Protein AF-A0A707Z8W6-F1 (afdb_monomer)

Structure (mmCIF, N/CA/C/O backbone):
data_AF-A0A707Z8W6-F1
#
_entry.id   AF-A0A707Z8W6-F1
#
loop_
_atom_site.group_PDB
_atom_site.id
_atom_site.type_symbol
_atom_site.label_atom_id
_atom_site.label_alt_id
_atom_site.label_comp_id
_atom_site.label_asym_id
_atom_site.label_entity_id
_atom_site.label_seq_id
_atom_site.pdbx_PDB_ins_code
_atom_site.Cartn_x
_atom_site.Cartn_y
_atom_site.Cartn_z
_atom_site.occupancy
_atom_site.B_iso_or_equiv
_atom_site.auth_seq_id
_atom_site.auth_comp_id
_atom_site.auth_asym_id
_atom_site.auth_atom_id
_atom_site.pdbx_PDB_model_num
ATOM 1 N N . MET A 1 1 ? -13.786 23.522 90.215 1.00 53.00 1 MET A N 1
ATOM 2 C CA . MET A 1 1 ? -14.668 23.424 89.024 1.00 53.00 1 MET A CA 1
ATOM 3 C C . MET A 1 1 ? -15.123 24.771 88.434 1.00 53.00 1 MET A C 1
ATOM 5 O O . MET A 1 1 ? -15.740 24.761 87.382 1.00 53.00 1 MET A O 1
ATOM 9 N N . ARG A 1 2 ? -14.813 25.939 89.032 1.00 53.19 2 ARG A N 1
ATOM 10 C CA . ARG A 1 2 ? -15.271 27.250 88.517 1.00 53.19 2 ARG A CA 1
ATOM 11 C C . ARG A 1 2 ? -14.335 27.898 87.479 1.00 53.19 2 ARG A C 1
ATOM 13 O O . ARG A 1 2 ? -14.838 28.560 86.585 1.00 53.19 2 ARG A O 1
ATOM 20 N N . SER A 1 3 ? -13.013 27.679 87.536 1.00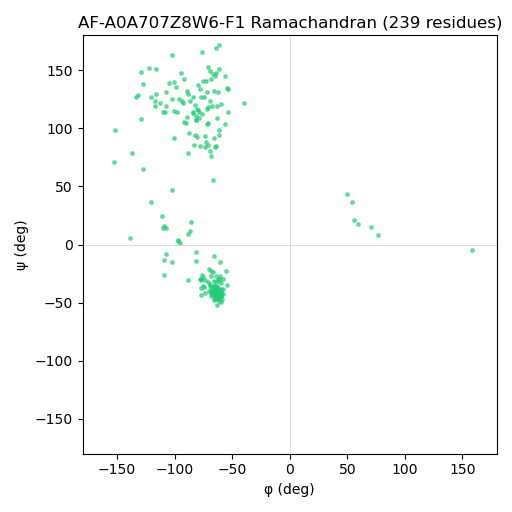 55.62 3 SER A N 1
ATOM 21 C CA . SER A 1 3 ? -12.059 28.312 86.596 1.00 55.62 3 SER A CA 1
ATOM 22 C C . SER A 1 3 ? -12.052 27.693 85.191 1.00 55.62 3 SER A C 1
ATOM 24 O O . SER A 1 3 ? -11.824 28.405 84.218 1.00 55.62 3 SER A O 1
ATOM 26 N N . HIS A 1 4 ? -12.384 26.403 85.061 1.00 56.88 4 HIS A N 1
ATOM 27 C CA . HIS A 1 4 ? -12.478 25.713 83.766 1.00 56.88 4 HIS A CA 1
ATOM 28 C C . HIS A 1 4 ? -13.580 26.294 82.863 1.00 56.88 4 HIS A C 1
ATOM 30 O O . HIS A 1 4 ? -13.378 26.441 81.662 1.00 56.88 4 HIS A O 1
ATOM 36 N N . ASN A 1 5 ? -14.705 26.721 83.447 1.00 60.44 5 ASN A N 1
ATOM 37 C CA . ASN A 1 5 ? -15.812 27.321 82.696 1.00 60.44 5 ASN A CA 1
ATOM 38 C C . ASN A 1 5 ? -15.482 28.723 82.161 1.00 60.44 5 ASN A C 1
ATOM 40 O O . ASN A 1 5 ? -15.955 29.094 81.090 1.00 60.44 5 ASN A O 1
ATOM 44 N N . TYR A 1 6 ? -14.660 29.501 82.873 1.00 65.94 6 TYR A N 1
ATOM 45 C CA . TYR A 1 6 ? -14.206 30.809 82.386 1.00 65.94 6 TYR A CA 1
ATOM 46 C C . TYR A 1 6 ? -13.154 30.669 81.285 1.00 65.94 6 TYR A C 1
ATOM 48 O O . TYR A 1 6 ? -13.200 31.414 80.310 1.00 65.94 6 TYR A O 1
ATOM 56 N N . PHE A 1 7 ? -12.268 29.675 81.395 1.00 72.44 7 PHE A N 1
ATOM 57 C CA . PHE A 1 7 ? -11.287 29.370 80.355 1.00 72.44 7 PHE A CA 1
ATOM 58 C C . PHE A 1 7 ? -11.960 28.885 79.062 1.00 7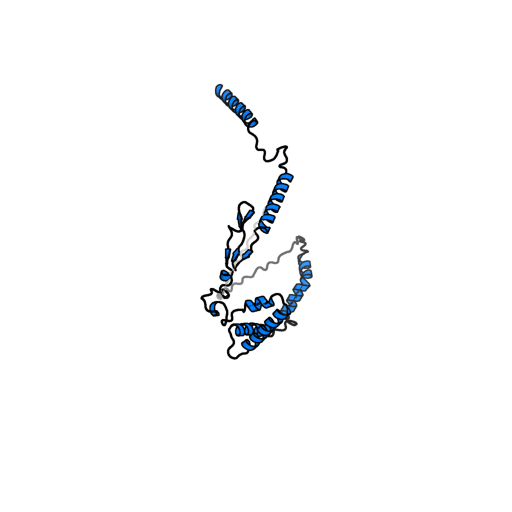2.44 7 PHE A C 1
ATOM 60 O O . PHE A 1 7 ? -11.690 29.427 77.996 1.00 72.44 7 PHE A O 1
ATOM 67 N N . MET A 1 8 ? -12.919 27.955 79.151 1.00 72.38 8 MET A N 1
ATOM 68 C CA . MET A 1 8 ? -13.685 27.502 77.982 1.00 72.38 8 MET A CA 1
ATOM 69 C C . MET A 1 8 ? -14.504 28.627 77.339 1.00 72.38 8 MET A C 1
ATOM 71 O O . MET A 1 8 ? -14.570 28.709 76.116 1.00 72.38 8 MET A O 1
ATOM 75 N N . ARG A 1 9 ? -15.082 29.534 78.140 1.00 71.50 9 ARG A N 1
ATOM 76 C CA . ARG A 1 9 ? -15.779 30.715 77.612 1.00 71.50 9 ARG A CA 1
ATOM 77 C C . ARG A 1 9 ? -14.834 31.680 76.903 1.00 71.50 9 ARG A C 1
ATOM 79 O O . ARG A 1 9 ? -15.185 32.164 75.838 1.00 71.50 9 ARG A O 1
ATOM 86 N N . ALA A 1 10 ? -13.644 31.932 77.445 1.00 77.81 10 ALA A N 1
ATOM 87 C CA . ALA A 1 10 ? -12.663 32.804 76.802 1.00 77.81 10 ALA A CA 1
ATOM 88 C C . ALA A 1 10 ? -12.157 32.222 75.472 1.00 77.81 10 ALA A C 1
ATOM 90 O O . ALA A 1 10 ? -12.063 32.947 74.485 1.00 77.81 10 ALA A O 1
ATOM 91 N N . VAL A 1 11 ? -11.902 30.910 75.425 1.00 77.12 11 VAL A N 1
ATOM 92 C CA . VAL A 1 11 ? -11.485 30.208 74.202 1.00 77.12 11 VAL A CA 1
ATOM 93 C C . VAL A 1 11 ? -12.598 30.218 73.152 1.00 77.12 11 VAL A C 1
ATOM 95 O O . VAL A 1 11 ? -12.321 30.511 71.994 1.00 77.12 11 VAL A O 1
ATOM 98 N N . ALA A 1 12 ? -13.853 29.978 73.544 1.00 75.19 12 ALA A N 1
ATOM 99 C CA . ALA A 1 12 ? -14.990 30.028 72.625 1.00 75.19 12 ALA A CA 1
ATOM 100 C C . ALA A 1 12 ? -15.198 31.433 72.035 1.00 75.19 12 ALA A C 1
ATOM 102 O O . ALA A 1 12 ? -15.361 31.562 70.825 1.00 75.19 12 ALA A O 1
ATOM 103 N N . SER A 1 13 ? -15.110 32.483 72.860 1.00 75.38 13 SER A N 1
ATOM 104 C CA . SER A 1 13 ? -15.215 33.873 72.399 1.00 75.38 13 SER A CA 1
ATOM 105 C C . SER A 1 13 ? -14.081 34.256 71.446 1.00 75.38 13 SER A C 1
ATOM 107 O O . SER A 1 13 ? -14.313 34.930 70.442 1.00 75.38 13 SER A O 1
ATOM 109 N N . LEU A 1 14 ? -12.854 33.807 71.734 1.00 76.12 14 LEU A N 1
ATOM 110 C CA . LEU A 1 14 ? -11.703 34.044 70.865 1.00 76.12 14 LEU A CA 1
ATOM 111 C C . LEU A 1 14 ? -11.880 33.324 69.520 1.00 76.12 14 LEU A C 1
ATOM 113 O O . LEU A 1 14 ? -11.629 33.929 68.486 1.00 76.12 14 LEU A O 1
ATOM 117 N N . LEU A 1 15 ? -12.380 32.083 69.528 1.00 70.62 15 LEU A N 1
ATOM 118 C CA . LEU A 1 15 ? -12.630 31.289 68.322 1.00 70.62 15 LEU A CA 1
ATOM 119 C C . LEU A 1 15 ? -13.725 31.900 67.432 1.00 70.62 15 LEU A C 1
ATOM 121 O O . LEU A 1 15 ? -13.605 31.895 66.211 1.00 70.62 15 LEU A O 1
ATOM 125 N N . THR A 1 16 ? -14.780 32.466 68.029 1.00 70.69 16 THR A N 1
ATOM 126 C CA . THR A 1 16 ? -15.844 33.144 67.270 1.00 70.69 16 THR A CA 1
ATOM 127 C C . THR A 1 16 ? -15.366 34.446 66.636 1.00 70.69 16 THR A C 1
ATOM 129 O O . THR A 1 16 ? -15.751 34.759 65.512 1.00 70.69 16 THR A O 1
ATOM 132 N N . VAL A 1 17 ? -14.486 35.185 67.319 1.00 72.06 17 VAL A N 1
ATOM 133 C CA . VAL A 1 17 ? -13.904 36.417 66.772 1.00 72.06 17 VAL A CA 1
ATOM 134 C C . VAL A 1 17 ? -12.874 36.086 65.691 1.00 72.06 17 VAL A C 1
ATOM 136 O O . VAL A 1 17 ? -12.897 36.703 64.630 1.00 72.06 17 VAL A O 1
ATOM 139 N N . THR A 1 18 ? -12.026 35.072 65.875 1.00 65.75 18 THR A N 1
ATOM 140 C CA . THR A 1 18 ? -11.050 34.680 64.845 1.00 65.75 18 THR A CA 1
ATOM 141 C C . THR A 1 18 ? -11.710 34.045 63.620 1.00 65.75 18 THR A C 1
ATOM 143 O O . THR A 1 18 ? -11.274 34.333 62.509 1.00 65.75 18 THR A O 1
ATOM 146 N N . MET A 1 19 ? -12.811 33.293 63.766 1.00 62.06 19 MET A N 1
ATOM 147 C CA . MET A 1 19 ? -13.607 32.833 62.614 1.00 62.06 19 MET A CA 1
ATOM 148 C C . MET A 1 19 ? -14.248 33.980 61.824 1.00 62.06 19 MET A C 1
ATOM 150 O O . MET A 1 19 ? -14.471 33.821 60.630 1.00 62.06 19 MET A O 1
ATOM 154 N N . SER A 1 20 ? -14.522 35.130 62.451 1.00 62.81 20 SER A N 1
ATOM 155 C CA . SER A 1 20 ? -15.053 36.310 61.749 1.00 62.81 20 SER A CA 1
ATOM 156 C C . SER A 1 20 ? -13.986 37.144 61.025 1.00 62.81 20 SER A C 1
ATOM 158 O O . SER A 1 20 ? -14.328 37.982 60.197 1.00 62.81 20 SER A O 1
ATOM 160 N N . VAL A 1 21 ? -12.700 36.915 61.326 1.00 58.72 21 VAL A N 1
ATOM 161 C CA . VAL A 1 21 ? -11.557 37.669 60.770 1.00 58.72 21 VAL A CA 1
ATOM 162 C C . VAL A 1 21 ? -10.734 36.832 59.778 1.00 58.72 21 VAL A C 1
ATOM 164 O O . VAL A 1 21 ? -9.941 37.379 59.015 1.00 58.72 21 VAL A O 1
ATOM 167 N N . LEU A 1 22 ? -10.938 35.512 59.722 1.00 55.91 22 LEU A N 1
ATOM 168 C CA . LEU A 1 22 ? -10.405 34.689 58.639 1.00 55.91 22 LEU A CA 1
ATOM 169 C C . LEU A 1 22 ? -11.231 34.937 57.367 1.00 55.91 22 LEU A C 1
ATOM 171 O O . LEU A 1 22 ? -12.455 34.793 57.412 1.00 55.91 22 LEU A O 1
ATOM 175 N N . PRO A 1 23 ? -10.608 35.280 56.225 1.00 53.81 23 PRO A N 1
ATOM 176 C CA . PRO A 1 23 ? -11.327 35.334 54.967 1.00 53.81 23 PRO A CA 1
ATOM 177 C C . PRO A 1 23 ? -11.815 33.918 54.669 1.00 53.81 23 PRO A C 1
ATOM 179 O O . PRO A 1 23 ? -11.032 33.016 54.372 1.00 53.81 23 PRO A O 1
ATOM 182 N N . ILE A 1 24 ? -13.124 33.711 54.779 1.00 53.97 24 ILE A N 1
ATOM 183 C CA . ILE A 1 24 ? -13.785 32.549 54.207 1.00 53.97 24 ILE A CA 1
ATOM 184 C C . ILE A 1 24 ? -13.527 32.682 52.707 1.00 53.97 24 ILE A C 1
ATOM 186 O O . ILE A 1 24 ? -14.184 33.478 52.032 1.00 53.97 24 ILE A O 1
ATOM 190 N N . HIS A 1 25 ? -12.520 31.972 52.190 1.00 50.09 25 HIS A N 1
ATOM 191 C CA . HIS A 1 25 ? -12.354 31.766 50.758 1.00 50.09 25 HIS A CA 1
ATOM 192 C C . HIS A 1 25 ? -13.566 30.969 50.296 1.00 50.09 25 HIS A C 1
ATOM 194 O O . HIS A 1 25 ? -13.607 29.741 50.286 1.00 50.09 25 HIS A O 1
ATOM 200 N N . SER A 1 26 ? -14.605 31.740 50.024 1.00 43.19 26 SER A N 1
ATOM 201 C CA . SER A 1 26 ? -15.897 31.325 49.548 1.00 43.19 26 SER A CA 1
ATOM 202 C C . SER A 1 26 ? -15.692 30.949 48.094 1.00 43.19 26 SER A C 1
ATOM 204 O O . SER A 1 26 ? -15.923 31.755 47.199 1.00 43.19 26 SER A O 1
ATOM 206 N N . TYR A 1 27 ? -15.253 29.722 47.839 1.00 49.31 27 TYR A N 1
ATOM 207 C CA . TYR A 1 27 ? -15.547 29.084 46.564 1.00 49.31 27 TYR A CA 1
ATOM 208 C C . TYR A 1 27 ? -17.057 28.816 46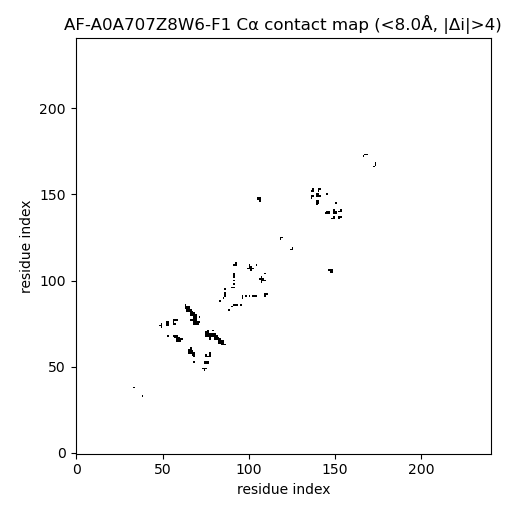.551 1.00 49.31 27 TYR A C 1
ATOM 210 O O . TYR A 1 27 ? -17.454 27.710 46.887 1.00 49.31 27 TYR A O 1
ATOM 218 N N . ALA A 1 28 ? -17.881 29.852 46.330 1.00 46.09 28 ALA A N 1
ATOM 219 C CA . ALA A 1 28 ? -19.261 29.773 45.809 1.00 46.09 28 ALA A CA 1
ATOM 220 C C . ALA A 1 28 ? -20.158 30.989 46.125 1.00 46.09 28 ALA A C 1
ATOM 222 O O . ALA A 1 28 ? -21.284 31.004 45.649 1.00 46.09 28 ALA A O 1
ATOM 223 N N . ASN A 1 29 ? -19.744 32.001 46.897 1.00 45.47 29 ASN A N 1
ATOM 224 C CA . ASN A 1 29 ? -20.619 33.162 47.147 1.00 45.47 29 ASN A CA 1
ATOM 225 C C . ASN A 1 29 ? -19.812 34.435 47.434 1.00 45.47 29 ASN A C 1
ATOM 227 O O . ASN A 1 29 ? -19.737 34.921 48.560 1.00 45.47 29 ASN A O 1
ATOM 231 N N . GLY A 1 30 ? -19.168 34.956 46.394 1.00 36.69 30 GLY A N 1
ATOM 232 C CA . GLY A 1 30 ? -18.692 36.331 46.354 1.00 36.69 30 GLY A CA 1
ATOM 233 C C . GLY A 1 30 ? -19.581 37.117 45.403 1.00 36.69 30 GLY A C 1
ATOM 234 O O . GLY A 1 30 ? -19.810 36.694 44.276 1.00 36.69 30 GLY A O 1
ATOM 235 N N . SER A 1 31 ? -20.059 38.273 45.841 1.00 43.75 31 SER A N 1
ATOM 236 C CA . SER A 1 31 ? -20.602 39.352 45.012 1.00 43.75 31 SER A CA 1
ATOM 237 C C . SER A 1 31 ? -19.510 39.987 44.132 1.00 43.75 31 SER A C 1
ATOM 239 O O . SER A 1 31 ? -19.241 41.183 44.197 1.00 43.75 31 SER A O 1
ATOM 241 N N . GLN A 1 32 ? -18.852 39.141 43.355 1.00 47.75 32 GLN A N 1
ATOM 242 C CA . GLN A 1 32 ? -17.967 39.393 42.235 1.00 47.75 32 GLN A CA 1
ATOM 243 C C . GLN A 1 32 ? -18.163 38.132 41.408 1.00 47.75 32 GLN A C 1
ATOM 245 O O . GLN A 1 32 ? -17.611 37.089 41.763 1.00 47.75 32 GLN A O 1
ATOM 250 N N . ASP A 1 33 ? -19.016 38.205 40.380 1.00 48.84 33 ASP A N 1
ATOM 251 C CA . ASP A 1 33 ? -19.005 37.207 39.313 1.00 48.84 33 ASP A CA 1
ATOM 252 C C . ASP A 1 33 ? -17.528 36.899 39.036 1.00 48.84 33 ASP A C 1
ATOM 254 O O . ASP A 1 33 ? -16.779 37.849 38.766 1.00 48.84 33 ASP A O 1
ATOM 258 N N . PRO A 1 34 ? -17.042 35.646 39.157 1.00 53.59 34 PRO A N 1
ATOM 259 C CA . PRO A 1 34 ? -15.817 35.306 38.459 1.00 53.59 34 PRO A CA 1
ATOM 260 C C . PRO A 1 34 ? -16.161 35.643 37.021 1.00 53.59 34 PRO A C 1
ATOM 262 O O . PRO A 1 34 ? -17.024 34.977 36.469 1.00 53.59 34 PRO A O 1
ATOM 265 N N . ASP A 1 35 ? -15.665 36.769 36.508 1.00 63.16 35 ASP A N 1
ATOM 266 C CA . ASP A 1 35 ? -16.183 37.362 35.284 1.00 63.16 35 ASP A CA 1
ATOM 267 C C . ASP A 1 35 ? -15.970 36.329 34.175 1.00 63.16 35 ASP A C 1
ATOM 269 O O . ASP A 1 35 ? -14.883 36.199 33.617 1.00 63.16 35 ASP A O 1
ATOM 273 N N . ILE A 1 36 ? -16.994 35.510 33.918 1.00 67.62 36 ILE A N 1
ATOM 274 C CA . ILE A 1 36 ? -16.953 34.415 32.949 1.00 67.62 36 ILE A CA 1
ATOM 275 C C . ILE A 1 36 ? -16.660 35.028 31.579 1.00 67.62 36 ILE A C 1
ATOM 277 O O . ILE A 1 36 ? -16.019 34.406 30.735 1.00 67.62 36 ILE A O 1
ATOM 281 N N . THR A 1 37 ? -17.049 36.291 31.388 1.00 73.81 37 THR A N 1
ATOM 282 C CA . THR A 1 37 ? -16.677 37.115 30.245 1.00 73.81 37 THR A CA 1
ATOM 283 C C . THR A 1 37 ? -15.179 37.420 30.214 1.00 73.81 37 THR A C 1
ATOM 285 O O . THR A 1 37 ? -14.593 37.358 29.137 1.00 73.81 37 THR A O 1
ATOM 288 N N . ALA A 1 38 ? -14.537 37.734 31.344 1.00 78.94 38 ALA A N 1
ATOM 289 C CA . ALA A 1 38 ? -13.084 37.914 31.426 1.00 78.94 38 ALA A CA 1
ATOM 290 C C . ALA A 1 38 ? -12.342 36.603 31.147 1.00 78.94 38 ALA A C 1
ATOM 292 O O . ALA A 1 38 ? -11.476 36.580 30.277 1.00 78.94 38 ALA A O 1
ATOM 293 N N . VAL A 1 39 ? -12.751 35.497 31.775 1.00 81.00 39 VAL A N 1
ATOM 294 C CA . VAL A 1 39 ? -12.178 34.164 31.516 1.00 81.00 39 VAL A CA 1
ATOM 295 C C . VAL A 1 39 ? -12.370 33.761 30.047 1.00 81.00 39 VAL A C 1
ATOM 297 O O . VAL A 1 39 ? -11.455 33.241 29.412 1.00 81.00 39 VAL A O 1
ATOM 300 N N . GLY A 1 40 ? -13.534 34.056 29.460 1.00 82.06 40 GLY A N 1
ATOM 301 C CA . GLY A 1 40 ? -13.817 33.813 28.045 1.00 82.06 40 GLY A CA 1
ATOM 302 C C . GLY A 1 40 ? -12.962 34.663 27.101 1.00 82.06 40 GLY A C 1
ATOM 303 O O . GLY A 1 40 ? -12.449 34.151 26.105 1.00 82.06 40 GLY A O 1
ATOM 304 N N . LYS A 1 41 ? -12.750 35.946 27.420 1.00 88.62 41 LYS A N 1
ATOM 305 C CA . LYS A 1 41 ? -11.855 36.839 26.663 1.00 88.62 41 LYS A CA 1
ATOM 306 C C . LYS A 1 41 ? -10.399 36.391 26.757 1.00 88.62 41 LYS A C 1
ATOM 308 O O . LYS A 1 41 ? -9.700 36.408 25.747 1.00 88.62 41 LYS A O 1
ATOM 313 N N . GLU A 1 42 ? -9.954 35.954 27.930 1.00 87.12 42 GLU A N 1
ATOM 314 C CA . GLU A 1 42 ? -8.615 35.398 28.134 1.00 87.12 42 GLU A CA 1
ATOM 315 C C . GLU A 1 42 ? -8.423 34.094 27.354 1.00 87.12 42 GLU A C 1
ATOM 317 O O . GLU A 1 42 ? -7.420 33.941 26.659 1.00 87.12 42 GLU A O 1
ATOM 322 N N . ALA A 1 43 ? -9.408 33.193 27.369 1.00 86.38 43 ALA A N 1
ATOM 323 C CA . ALA A 1 43 ? -9.377 31.964 26.578 1.00 86.38 43 ALA A CA 1
ATOM 324 C C . ALA A 1 43 ? -9.355 32.246 25.065 1.00 86.38 43 ALA A C 1
ATOM 326 O O . ALA A 1 43 ? -8.600 31.613 24.323 1.00 86.38 43 ALA A O 1
ATOM 327 N N . GLN A 1 44 ? -10.133 33.228 24.596 1.00 91.31 44 GLN A N 1
ATOM 328 C CA . GLN A 1 44 ? -10.113 33.662 23.199 1.00 91.31 44 GLN A CA 1
ATOM 329 C C . GLN A 1 44 ? -8.752 34.259 22.817 1.00 91.31 44 GLN A C 1
ATOM 331 O O . GLN A 1 44 ? -8.211 33.925 21.762 1.00 91.31 44 GLN A O 1
ATOM 336 N N . ALA A 1 45 ? -8.177 35.111 23.670 1.00 90.31 45 ALA A N 1
ATOM 337 C CA . ALA A 1 45 ? -6.857 35.695 23.455 1.00 90.31 45 ALA A CA 1
ATOM 338 C C . ALA A 1 45 ? -5.757 34.623 23.452 1.00 90.31 45 ALA A C 1
ATOM 340 O O . ALA A 1 45 ? -4.873 34.653 22.596 1.00 90.31 45 ALA A O 1
ATOM 341 N N . PHE A 1 46 ? -5.830 33.642 24.353 1.00 90.38 46 PHE A N 1
ATOM 342 C CA . PHE A 1 46 ? -4.939 32.485 24.354 1.00 90.38 46 PHE A CA 1
ATOM 343 C C . PHE A 1 46 ? -5.059 31.689 23.049 1.00 90.38 46 PHE A C 1
ATOM 345 O O . PHE A 1 46 ? -4.050 31.445 22.392 1.00 90.38 46 PHE A O 1
ATOM 352 N N . GLY A 1 47 ? -6.279 31.357 22.614 1.00 89.25 47 GLY A N 1
ATOM 353 C CA . GLY A 1 47 ? -6.514 30.625 21.367 1.00 89.25 47 GLY A CA 1
ATOM 354 C C . GLY A 1 47 ? -6.013 31.367 20.124 1.00 89.25 47 GLY A C 1
ATOM 355 O O . GLY A 1 47 ? -5.408 30.758 19.239 1.00 89.25 47 GLY A O 1
ATOM 356 N N . GLN A 1 48 ? -6.195 32.691 20.067 1.00 91.31 48 GLN A N 1
ATOM 357 C CA . GLN A 1 48 ? -5.651 33.519 18.987 1.00 91.31 48 GLN A CA 1
ATOM 358 C C . GLN A 1 48 ? -4.120 33.544 19.001 1.00 91.31 48 GLN A C 1
ATOM 360 O O . GLN A 1 48 ? -3.505 33.362 17.952 1.00 91.31 48 GLN A O 1
ATOM 365 N N . ASN A 1 49 ? -3.496 33.714 20.170 1.00 90.25 49 ASN A N 1
ATOM 366 C CA . ASN A 1 49 ? -2.038 33.681 20.300 1.00 90.25 49 ASN A CA 1
ATOM 367 C C . ASN A 1 49 ? -1.461 32.313 19.923 1.00 90.25 49 ASN A C 1
ATOM 369 O O . ASN A 1 49 ? -0.480 32.246 19.184 1.00 90.25 49 ASN A O 1
ATOM 373 N N . LEU A 1 50 ? -2.102 31.226 20.354 1.00 90.50 50 LEU A N 1
ATOM 374 C CA . LEU A 1 50 ? -1.703 29.868 20.007 1.00 90.50 50 LEU A CA 1
ATOM 375 C C . LEU A 1 50 ? -1.792 29.640 18.491 1.00 90.50 50 LEU A C 1
ATOM 377 O O . LEU A 1 50 ? -0.819 29.198 17.882 1.00 90.50 50 LEU A O 1
ATOM 381 N N . SER A 1 51 ? -2.913 30.019 17.868 1.00 88.69 51 SER A N 1
ATOM 382 C CA . SER A 1 51 ? -3.121 29.918 16.415 1.00 88.69 51 SER A CA 1
ATOM 383 C C . SER A 1 51 ? -2.105 30.742 15.620 1.00 88.69 51 SER A C 1
ATOM 385 O O . SER A 1 51 ? -1.503 30.241 14.670 1.00 88.69 51 SER A O 1
ATOM 387 N N . ASN A 1 52 ? -1.855 31.986 16.033 1.00 90.19 52 ASN A N 1
ATOM 388 C CA . ASN A 1 52 ? -0.870 32.850 15.388 1.00 90.19 52 ASN A CA 1
ATOM 389 C C . ASN A 1 52 ? 0.550 32.294 15.542 1.00 90.19 52 ASN A C 1
ATOM 391 O O . ASN A 1 52 ? 1.288 32.268 14.559 1.00 90.19 52 ASN A O 1
ATOM 395 N N . SER A 1 53 ? 0.900 31.774 16.725 1.00 90.06 53 SER A N 1
ATOM 396 C CA . SER A 1 53 ? 2.200 31.136 16.959 1.00 90.06 53 SER A CA 1
ATOM 397 C C . SER A 1 53 ? 2.387 29.869 16.118 1.00 90.06 53 SER A C 1
ATOM 399 O O . SER A 1 53 ? 3.475 29.630 15.605 1.00 90.06 53 SER A O 1
ATOM 401 N N . PHE A 1 54 ? 1.326 29.082 15.901 1.00 87.69 54 PHE A N 1
ATOM 402 C CA . PHE A 1 54 ? 1.385 27.916 15.019 1.00 87.69 54 PHE A CA 1
ATOM 403 C C . PHE A 1 54 ? 1.580 28.321 13.559 1.00 87.69 54 PHE A C 1
ATOM 405 O O . PHE A 1 54 ? 2.389 27.720 12.867 1.00 87.69 54 PHE A O 1
ATOM 412 N N . LYS A 1 55 ? 0.874 29.353 13.081 1.00 86.56 55 LYS A N 1
ATOM 413 C CA . LYS A 1 55 ? 1.037 29.853 11.706 1.00 86.56 55 LYS A CA 1
ATOM 414 C C . LYS A 1 55 ? 2.436 30.412 11.453 1.00 86.56 55 LYS A C 1
ATOM 416 O O . LYS A 1 55 ? 2.965 30.222 10.366 1.00 86.56 55 LYS A O 1
ATOM 421 N N . SER A 1 56 ? 3.030 31.098 12.433 1.00 84.88 56 SER A N 1
ATOM 422 C CA . SER A 1 56 ? 4.392 31.637 12.312 1.00 84.88 56 SER A CA 1
ATOM 423 C C . SER A 1 56 ? 5.478 30.571 12.450 1.00 84.88 56 SER A C 1
ATOM 425 O O . SER A 1 56 ? 6.572 30.743 11.921 1.00 84.88 56 SER A O 1
ATOM 427 N N . SER A 1 57 ? 5.180 29.488 13.165 1.00 84.62 57 SER A N 1
ATOM 428 C CA . SER A 1 57 ? 6.105 28.398 13.475 1.00 84.62 57 SER A CA 1
ATOM 429 C C . SER A 1 57 ? 5.579 27.067 12.935 1.00 84.62 57 SER A C 1
ATOM 431 O O . SER A 1 57 ? 5.698 26.046 13.600 1.00 84.62 57 SER A O 1
ATOM 433 N N . SER A 1 58 ? 4.927 27.055 11.771 1.00 80.81 58 SER A N 1
ATOM 434 C CA . SER A 1 58 ? 4.367 25.819 11.218 1.00 80.81 58 SER A CA 1
ATOM 435 C C . SER A 1 58 ? 5.490 24.888 10.779 1.00 80.81 58 SER A C 1
ATOM 437 O O . SER A 1 58 ? 6.542 25.361 10.350 1.00 80.81 58 SER A O 1
ATOM 439 N N . GLY A 1 59 ? 5.262 23.573 10.842 1.00 82.31 59 GLY A N 1
ATOM 440 C CA . GLY A 1 59 ? 6.262 22.601 10.408 1.00 82.31 59 GLY A CA 1
ATOM 441 C C . GLY A 1 59 ? 6.725 22.868 8.976 1.00 82.31 59 GLY A C 1
ATOM 442 O O . GLY A 1 59 ? 5.911 23.146 8.095 1.00 82.31 59 GLY A O 1
ATOM 443 N N . THR A 1 60 ? 8.034 22.813 8.754 1.00 83.62 60 THR A N 1
ATOM 444 C CA . THR A 1 60 ? 8.646 23.085 7.452 1.00 83.62 60 THR A CA 1
ATOM 445 C C . THR A 1 60 ? 9.464 21.892 6.993 1.00 83.62 60 THR A C 1
ATOM 447 O O . THR A 1 60 ? 9.987 21.119 7.799 1.00 83.62 60 THR A O 1
ATOM 450 N N . VAL A 1 61 ? 9.584 21.749 5.675 1.00 83.94 61 VAL A N 1
ATOM 451 C CA . VAL A 1 61 ? 10.538 20.829 5.059 1.00 83.94 61 VAL A CA 1
ATOM 452 C C . VAL A 1 61 ? 11.635 21.675 4.437 1.00 83.94 61 VAL A C 1
ATOM 454 O O . VAL A 1 61 ? 11.380 22.436 3.506 1.00 83.94 61 VAL A O 1
ATOM 457 N N . GLN A 1 62 ? 12.853 21.566 4.960 1.00 81.25 62 GLN A N 1
ATOM 458 C CA . GLN A 1 62 ? 14.004 22.293 4.436 1.00 81.25 62 GLN A CA 1
ATOM 459 C C . GLN A 1 62 ? 15.187 21.344 4.293 1.00 81.25 62 GLN A C 1
ATOM 461 O O . GLN A 1 62 ? 15.545 20.641 5.234 1.00 81.25 62 GLN A O 1
ATOM 466 N N . ASN A 1 63 ? 15.771 21.304 3.093 1.00 76.94 63 ASN A N 1
ATOM 467 C CA . ASN A 1 63 ? 16.914 20.450 2.760 1.00 76.94 63 ASN A CA 1
ATOM 468 C C . ASN A 1 63 ? 16.723 18.973 3.176 1.00 76.94 63 ASN A C 1
ATOM 470 O O . ASN A 1 63 ? 17.603 18.364 3.781 1.00 76.94 63 ASN A O 1
ATOM 474 N N . GLY A 1 64 ? 15.528 18.421 2.931 1.00 78.56 64 GLY A N 1
ATOM 475 C CA . GLY A 1 64 ? 15.201 17.039 3.292 1.00 78.56 64 GLY A CA 1
ATOM 476 C C . GLY A 1 64 ? 15.057 16.784 4.795 1.00 78.56 64 GLY A C 1
ATOM 477 O O . GLY A 1 64 ? 15.056 15.632 5.205 1.00 78.56 64 GLY A O 1
ATOM 478 N N . THR A 1 65 ? 14.931 17.817 5.631 1.00 86.38 65 THR A N 1
ATOM 479 C CA . THR A 1 65 ? 14.611 17.672 7.058 1.00 86.38 65 THR A CA 1
ATOM 480 C C . THR A 1 65 ? 13.233 18.251 7.335 1.00 86.38 65 THR A C 1
ATOM 482 O O . THR A 1 65 ? 12.977 19.429 7.079 1.00 86.38 65 THR A O 1
ATOM 485 N N . ILE A 1 66 ? 12.345 17.415 7.863 1.00 88.06 66 ILE A N 1
ATOM 486 C CA . ILE A 1 66 ? 11.033 17.806 8.363 1.00 88.06 66 ILE A CA 1
ATOM 487 C C . ILE A 1 66 ? 11.233 18.297 9.793 1.00 88.06 66 ILE A C 1
ATOM 489 O O . ILE A 1 66 ? 11.598 17.525 10.680 1.00 88.06 66 ILE A O 1
ATOM 493 N N . SER A 1 67 ? 11.013 19.587 10.013 1.00 88.44 67 SER A N 1
ATOM 494 C CA . SER A 1 67 ? 11.046 20.183 11.345 1.00 88.44 67 SER A CA 1
ATOM 495 C C . SER A 1 67 ? 9.619 20.398 11.821 1.00 88.44 67 SER A C 1
ATOM 497 O O . SER A 1 67 ? 8.826 21.037 11.131 1.00 88.44 67 SER A O 1
ATOM 499 N N . MET A 1 68 ? 9.290 19.865 12.994 1.00 87.00 68 MET A N 1
ATOM 500 C CA . MET A 1 68 ? 7.989 20.061 13.627 1.00 87.00 68 MET A CA 1
ATOM 501 C C . MET A 1 68 ? 8.122 21.041 14.792 1.00 87.00 68 MET A C 1
ATOM 503 O O . MET A 1 68 ? 9.090 20.948 15.548 1.00 87.00 68 MET A O 1
ATOM 507 N N . PRO A 1 69 ? 7.171 21.966 14.976 1.00 87.38 69 PRO A N 1
ATOM 508 C CA . PRO A 1 69 ? 7.181 22.835 16.138 1.00 87.38 69 PRO A CA 1
ATOM 509 C C . PRO A 1 69 ? 6.824 22.068 17.406 1.00 87.38 69 PRO A C 1
ATOM 511 O O . PRO A 1 69 ? 6.047 21.112 17.379 1.00 87.38 69 PRO A O 1
ATOM 514 N N . THR A 1 70 ? 7.317 22.548 18.542 1.00 87.88 70 THR A N 1
ATOM 515 C CA . THR A 1 70 ? 6.840 22.124 19.860 1.00 87.88 70 THR A CA 1
ATOM 516 C C . THR A 1 70 ? 6.202 23.271 20.607 1.00 87.88 70 THR A C 1
ATOM 518 O O . THR A 1 70 ? 6.525 24.442 20.401 1.00 87.88 70 THR A O 1
ATOM 521 N N . LEU A 1 71 ? 5.257 22.921 21.476 1.00 86.94 71 LEU A N 1
ATOM 522 C CA . LEU A 1 71 ? 4.640 23.874 22.377 1.00 86.94 71 LEU A CA 1
ATOM 523 C C . LEU A 1 71 ? 5.580 24.107 23.560 1.00 86.94 71 LEU A C 1
ATOM 525 O O . LEU A 1 71 ? 5.835 23.194 24.345 1.00 86.94 71 LEU A O 1
ATOM 529 N N . LYS A 1 72 ? 6.077 25.334 23.691 1.00 83.25 72 LYS A N 1
ATOM 530 C CA . LYS A 1 72 ? 6.891 25.771 24.822 1.00 83.25 72 LYS A CA 1
ATOM 531 C C . LYS A 1 72 ? 6.342 27.098 25.329 1.00 83.25 72 LYS A C 1
ATOM 533 O O . LYS A 1 72 ? 6.101 28.007 24.542 1.00 83.25 72 LYS A O 1
ATOM 538 N N . ASP A 1 73 ? 6.088 27.175 26.632 1.00 83.69 73 ASP A N 1
ATOM 539 C CA . ASP A 1 73 ? 5.542 28.372 27.288 1.00 83.69 73 ASP A CA 1
ATOM 540 C C . ASP A 1 73 ? 4.230 28.881 26.642 1.00 83.69 73 ASP A C 1
ATOM 542 O O . ASP A 1 73 ? 3.988 30.079 26.525 1.00 83.69 73 ASP A O 1
ATOM 546 N N . GLY A 1 74 ? 3.374 27.955 26.184 1.00 82.06 74 GLY A N 1
ATOM 547 C CA . GLY A 1 74 ? 2.077 28.274 25.568 1.00 82.06 74 GLY A CA 1
ATOM 548 C C . GLY A 1 74 ? 2.142 28.782 24.121 1.00 82.06 74 GLY A C 1
ATOM 549 O O . GLY A 1 74 ? 1.112 29.179 23.582 1.00 82.06 74 GLY A O 1
ATOM 550 N N . GLN A 1 75 ? 3.315 28.748 23.477 1.00 84.44 75 GLN A N 1
ATOM 551 C CA . GLN A 1 75 ? 3.512 29.143 22.078 1.00 84.44 75 GLN A CA 1
ATOM 552 C C . GLN A 1 75 ? 4.254 28.062 21.283 1.00 84.44 75 GLN A C 1
ATOM 554 O O . GLN A 1 75 ? 5.090 27.335 21.822 1.00 84.44 75 GLN A O 1
ATOM 559 N N . PHE A 1 76 ? 3.963 27.949 19.987 1.00 87.56 76 PHE A N 1
ATOM 560 C CA . PHE A 1 76 ? 4.695 27.041 19.104 1.00 87.56 76 PHE A CA 1
ATOM 561 C C . PHE A 1 76 ? 6.057 27.624 18.714 1.00 87.56 76 PHE A C 1
ATOM 563 O O . PHE A 1 76 ? 6.149 28.738 18.192 1.00 87.56 76 PHE A O 1
ATOM 570 N N . GLN A 1 77 ? 7.120 26.851 18.936 1.00 85.00 77 GLN A N 1
ATOM 571 C CA . GLN A 1 77 ? 8.499 27.208 18.609 1.00 85.00 77 GLN A CA 1
ATOM 572 C C . GLN A 1 77 ? 9.152 26.108 17.762 1.00 85.00 77 GLN A C 1
ATOM 574 O O . GLN A 1 77 ? 9.000 24.922 18.046 1.00 85.00 77 GLN A O 1
ATOM 579 N N . MET A 1 78 ? 9.920 26.497 16.739 1.00 78.81 78 MET A N 1
ATOM 580 C CA . MET A 1 78 ? 10.598 25.551 15.835 1.00 78.81 78 MET A CA 1
ATOM 581 C C . MET A 1 78 ? 11.856 24.909 16.441 1.00 78.81 78 MET A C 1
ATOM 583 O O . MET A 1 78 ? 12.179 23.769 16.131 1.00 78.81 78 MET A O 1
ATOM 587 N N . ASN A 1 79 ? 12.558 25.610 17.336 1.00 70.12 79 ASN A N 1
ATOM 588 C CA . ASN A 1 79 ? 13.885 25.210 17.836 1.00 70.12 79 ASN A CA 1
ATOM 589 C C . ASN A 1 79 ? 13.856 24.234 19.028 1.00 70.12 79 ASN A C 1
ATOM 591 O O . ASN A 1 79 ? 14.830 24.135 19.771 1.00 70.12 79 ASN A O 1
ATOM 595 N N . GLY A 1 80 ? 12.740 23.541 19.250 1.00 64.69 80 GLY A N 1
ATOM 596 C CA . GLY A 1 80 ? 12.590 22.599 20.362 1.00 64.69 80 GLY A CA 1
ATOM 597 C C . GLY A 1 80 ? 11.873 21.306 19.997 1.00 64.69 80 GLY A C 1
ATOM 598 O O . GLY A 1 80 ? 11.534 20.546 20.902 1.00 64.69 80 GLY A O 1
ATOM 599 N N . GLY A 1 81 ? 11.562 21.089 18.717 1.00 70.56 81 GLY A N 1
ATOM 600 C CA . GLY A 1 81 ? 10.845 19.908 18.257 1.00 70.56 81 GLY A CA 1
ATOM 601 C C . GLY A 1 81 ? 11.727 18.858 17.619 1.00 70.56 81 GLY A C 1
ATOM 602 O O . GLY A 1 81 ? 12.875 19.110 17.255 1.00 70.56 81 GLY A O 1
ATOM 603 N N . SER A 1 82 ? 11.180 17.650 17.513 1.00 79.56 82 SER A N 1
ATOM 604 C CA . SER A 1 82 ? 11.838 16.556 16.814 1.00 79.56 82 SER A CA 1
ATOM 605 C C . SER A 1 82 ? 12.017 16.923 15.344 1.00 79.56 82 SER A C 1
ATOM 607 O O . SER A 1 82 ? 11.081 17.368 14.675 1.00 79.56 82 SER A O 1
ATOM 609 N N . GLN A 1 83 ? 13.232 16.720 14.850 1.00 86.31 83 GLN A N 1
ATOM 610 C CA . GLN A 1 83 ? 13.551 16.799 13.434 1.00 86.31 83 GLN A CA 1
ATOM 611 C C . GLN A 1 83 ? 13.587 15.384 12.871 1.00 86.31 83 GLN A C 1
ATOM 613 O O . GLN A 1 83 ? 14.148 14.483 13.493 1.00 86.31 83 GLN A O 1
ATOM 618 N N . ILE A 1 84 ? 12.979 15.192 11.705 1.00 87.62 84 ILE A N 1
ATOM 619 C CA . ILE A 1 84 ? 12.995 13.921 10.985 1.00 87.62 84 ILE A CA 1
ATOM 620 C C . ILE A 1 84 ? 13.697 14.153 9.654 1.00 87.62 84 ILE A C 1
ATOM 622 O O . ILE A 1 84 ? 13.274 15.007 8.874 1.00 87.62 84 ILE A O 1
ATOM 626 N N . ASN A 1 85 ? 14.756 13.398 9.371 1.00 86.75 85 ASN A N 1
ATOM 627 C CA . ASN A 1 85 ? 15.358 13.416 8.047 1.00 86.75 85 ASN A CA 1
ATOM 628 C C . ASN A 1 85 ? 14.506 12.569 7.089 1.00 86.75 85 ASN A C 1
ATOM 630 O O . ASN A 1 85 ? 14.123 11.445 7.404 1.00 86.75 85 ASN A O 1
ATOM 634 N N . VAL A 1 86 ? 14.214 13.085 5.898 1.00 84.50 86 VAL A N 1
ATOM 635 C CA . VAL A 1 86 ? 13.465 12.365 4.856 1.00 84.50 86 VAL A CA 1
ATOM 636 C C . VAL A 1 86 ? 14.215 11.102 4.420 1.00 84.50 86 VAL A C 1
ATOM 638 O O . VAL A 1 86 ? 13.577 10.102 4.100 1.00 84.50 86 VAL A O 1
ATOM 641 N N . ASN A 1 87 ? 15.549 11.099 4.486 1.00 85.25 87 ASN A N 1
ATOM 642 C CA . ASN A 1 87 ? 16.358 9.908 4.228 1.00 85.25 87 ASN A CA 1
ATOM 643 C C . ASN A 1 87 ? 16.155 8.814 5.286 1.00 85.25 87 ASN A C 1
ATOM 645 O O . ASN A 1 87 ? 16.354 7.648 4.972 1.00 85.25 87 ASN A O 1
ATOM 649 N N . ASP A 1 88 ? 15.723 9.154 6.504 1.00 85.12 88 ASP A N 1
ATOM 650 C CA . ASP A 1 88 ? 15.390 8.150 7.524 1.00 85.12 88 ASP A CA 1
ATOM 651 C C . ASP A 1 88 ? 14.011 7.527 7.263 1.00 85.12 88 ASP A C 1
ATOM 653 O O . ASP A 1 88 ? 13.778 6.364 7.588 1.00 85.12 88 ASP A O 1
ATOM 657 N N . LEU A 1 89 ? 13.095 8.286 6.651 1.00 87.25 89 LEU A N 1
ATOM 658 C CA . LEU A 1 89 ? 11.770 7.798 6.257 1.00 87.25 89 LEU A CA 1
ATOM 659 C C . LEU A 1 89 ? 11.828 6.938 4.992 1.00 87.25 89 LEU A C 1
ATOM 661 O O . LEU A 1 89 ? 11.118 5.940 4.883 1.00 87.25 89 LEU A O 1
ATOM 665 N N . PHE A 1 90 ? 12.685 7.321 4.046 1.00 86.00 90 PHE A N 1
ATOM 666 C CA . PHE A 1 90 ? 12.847 6.655 2.757 1.00 86.00 90 PHE A CA 1
ATOM 667 C C . PHE A 1 90 ? 14.322 6.312 2.501 1.00 86.00 90 PHE A C 1
ATOM 669 O O . PHE A 1 90 ? 14.936 6.829 1.562 1.00 86.00 90 PHE A O 1
ATOM 676 N N . PRO A 1 91 ? 14.918 5.419 3.312 1.00 85.81 91 PRO A N 1
ATOM 677 C CA . PRO A 1 91 ? 16.347 5.118 3.234 1.00 85.81 91 PRO A CA 1
ATOM 678 C C . PRO A 1 91 ? 16.758 4.517 1.890 1.00 85.81 91 PRO A C 1
ATOM 680 O O . PRO A 1 91 ? 17.869 4.776 1.428 1.00 85.81 91 PRO A O 1
ATOM 683 N N . GLY A 1 92 ? 15.858 3.788 1.221 1.00 85.62 92 GLY A N 1
ATOM 684 C CA . GLY A 1 92 ? 16.124 3.185 -0.085 1.00 85.62 92 GLY A CA 1
ATOM 685 C C . GLY A 1 92 ? 16.331 4.186 -1.221 1.00 85.62 92 GLY A C 1
ATOM 686 O O . GLY A 1 92 ? 17.127 3.918 -2.113 1.00 85.62 92 GLY A O 1
ATOM 687 N N . THR A 1 93 ? 15.676 5.349 -1.181 1.00 83.19 93 THR A N 1
ATOM 688 C CA . THR A 1 93 ? 15.832 6.411 -2.194 1.00 83.19 93 THR A CA 1
ATOM 689 C C . THR A 1 93 ? 16.825 7.496 -1.777 1.00 83.19 93 THR A C 1
ATOM 691 O O . THR A 1 93 ? 16.978 8.490 -2.484 1.00 83.19 93 THR A O 1
ATOM 694 N N . SER A 1 94 ? 17.479 7.348 -0.621 1.00 82.31 94 SER A N 1
ATOM 695 C CA . SER A 1 94 ? 18.425 8.346 -0.124 1.00 82.31 94 SER A CA 1
ATOM 696 C C . SER A 1 94 ? 19.728 8.340 -0.930 1.00 82.31 94 SER A C 1
ATOM 698 O O . SER A 1 94 ? 20.272 7.286 -1.260 1.00 82.31 94 SER A O 1
ATOM 700 N N . GLY A 1 95 ? 20.288 9.525 -1.198 1.00 76.88 95 GLY A N 1
ATOM 701 C CA . GLY A 1 95 ? 21.591 9.659 -1.870 1.00 76.88 95 GLY A CA 1
ATOM 702 C C . GLY A 1 95 ? 22.780 9.131 -1.050 1.00 76.88 95 GLY A C 1
ATOM 703 O O . GLY A 1 95 ? 23.887 9.020 -1.565 1.00 76.88 95 GLY A O 1
ATOM 704 N N . THR A 1 96 ? 22.556 8.800 0.224 1.00 79.62 96 THR A N 1
ATOM 705 C CA . THR A 1 96 ? 23.539 8.243 1.164 1.00 79.62 96 THR A CA 1
ATOM 706 C C . THR A 1 96 ? 23.294 6.761 1.463 1.00 79.62 96 THR A C 1
ATOM 708 O O . THR A 1 96 ? 23.822 6.242 2.441 1.00 79.62 96 THR A O 1
ATOM 711 N N . ASN A 1 97 ? 22.470 6.070 0.671 1.00 81.50 97 ASN A N 1
ATOM 712 C CA . ASN A 1 97 ? 22.171 4.658 0.883 1.00 81.50 97 ASN A CA 1
ATOM 713 C C . ASN A 1 97 ? 23.413 3.774 0.631 1.00 81.50 97 ASN A C 1
ATOM 715 O O . ASN A 1 97 ? 23.940 3.721 -0.477 1.00 81.50 97 ASN A O 1
ATOM 719 N N . ASN A 1 98 ? 23.864 3.038 1.652 1.00 84.88 98 ASN A N 1
ATOM 720 C CA . ASN A 1 98 ? 24.971 2.074 1.549 1.00 84.88 98 ASN A CA 1
ATOM 721 C C . ASN A 1 98 ? 24.508 0.626 1.299 1.00 84.88 98 ASN A C 1
ATOM 723 O O . ASN A 1 98 ? 25.334 -0.290 1.282 1.00 84.88 98 ASN A O 1
ATOM 727 N N . LYS A 1 99 ? 23.200 0.382 1.183 1.00 89.62 99 LYS A N 1
ATOM 728 C CA . LYS A 1 99 ? 22.638 -0.937 0.877 1.00 89.62 99 LYS A CA 1
ATOM 729 C C . LYS A 1 99 ? 22.408 -1.072 -0.629 1.00 89.62 99 LYS A C 1
ATOM 731 O O . LYS A 1 99 ? 22.087 -0.076 -1.272 1.00 89.62 99 LYS A O 1
ATOM 736 N N . PRO A 1 100 ? 22.536 -2.287 -1.191 1.00 88.31 100 PRO A N 1
ATOM 737 C CA . PRO A 1 100 ? 22.150 -2.522 -2.578 1.00 88.31 100 PRO A CA 1
ATOM 738 C C . PRO A 1 100 ? 20.655 -2.242 -2.766 1.00 88.31 100 PRO A C 1
ATOM 740 O O . PRO A 1 100 ? 19.871 -2.451 -1.839 1.00 88.31 100 PRO A O 1
ATOM 743 N N . ASP A 1 101 ? 20.251 -1.838 -3.971 1.00 87.12 101 ASP A N 1
ATOM 744 C CA . ASP A 1 101 ? 18.849 -1.523 -4.291 1.00 87.12 101 ASP A CA 1
ATOM 745 C C . ASP A 1 101 ? 17.900 -2.682 -3.954 1.00 87.12 101 ASP A C 1
ATOM 747 O O . ASP A 1 101 ? 16.809 -2.460 -3.433 1.00 87.12 101 ASP A O 1
ATOM 751 N N . SER A 1 102 ? 18.363 -3.925 -4.129 1.00 87.94 102 SER A N 1
ATOM 752 C CA . SER A 1 102 ? 17.625 -5.148 -3.785 1.00 87.94 102 SER A CA 1
ATOM 753 C C . SER A 1 102 ? 17.258 -5.278 -2.301 1.00 87.94 102 SER A C 1
ATOM 755 O O . SER A 1 102 ? 16.470 -6.147 -1.941 1.00 87.94 102 SER A O 1
ATOM 757 N N . TYR A 1 103 ? 17.863 -4.479 -1.417 1.00 90.88 103 TYR A N 1
ATOM 758 C CA . TYR A 1 103 ? 17.554 -4.480 0.013 1.00 90.88 103 TYR A CA 1
ATOM 759 C C . TYR A 1 103 ? 16.225 -3.777 0.316 1.00 90.88 103 TYR A C 1
ATOM 761 O O . TYR A 1 103 ? 15.510 -4.194 1.223 1.00 90.88 103 TYR A O 1
ATOM 769 N N . TYR A 1 104 ? 15.899 -2.716 -0.429 1.00 89.31 104 TYR A N 1
ATOM 770 C CA . TYR A 1 104 ? 14.686 -1.917 -0.217 1.00 89.31 104 TYR A CA 1
ATOM 771 C C . TYR A 1 104 ? 13.650 -2.100 -1.323 1.00 89.31 104 TYR A C 1
ATOM 773 O O . TYR A 1 104 ? 12.460 -1.928 -1.068 1.00 89.31 104 TYR A O 1
ATOM 781 N N . PHE A 1 105 ? 14.088 -2.453 -2.532 1.00 89.31 105 PHE A N 1
ATOM 782 C CA . PHE A 1 105 ? 13.224 -2.605 -3.692 1.00 89.31 105 PHE A CA 1
ATOM 783 C C . PHE A 1 105 ? 13.314 -4.034 -4.226 1.00 89.31 105 PHE A C 1
ATOM 785 O O . PHE A 1 105 ? 14.421 -4.512 -4.501 1.00 89.31 105 PHE A O 1
ATOM 792 N N . PRO A 1 106 ? 12.177 -4.732 -4.395 1.00 85.81 106 PRO A N 1
ATOM 793 C CA . PRO A 1 106 ? 12.180 -6.021 -5.070 1.00 85.81 106 PRO A CA 1
ATOM 794 C C . PRO A 1 106 ? 12.784 -5.865 -6.469 1.00 85.81 106 PRO A C 1
ATOM 796 O O . PRO A 1 106 ? 12.657 -4.818 -7.108 1.00 85.81 106 PRO A O 1
ATOM 799 N N . ASP A 1 107 ? 13.504 -6.895 -6.910 1.00 84.88 107 ASP A N 1
ATOM 800 C CA . ASP A 1 107 ? 14.160 -6.933 -8.222 1.00 84.88 107 ASP A CA 1
ATOM 801 C C . ASP A 1 107 ? 15.188 -5.805 -8.457 1.00 84.88 107 ASP A C 1
ATOM 803 O O . ASP A 1 107 ? 15.562 -5.535 -9.595 1.00 84.88 107 ASP A O 1
ATOM 807 N N . ALA A 1 108 ? 15.651 -5.144 -7.383 1.00 83.12 108 ALA A N 1
ATOM 808 C CA . ALA A 1 108 ? 16.516 -3.960 -7.439 1.00 83.12 108 ALA A CA 1
ATOM 809 C C . ALA A 1 108 ? 15.932 -2.802 -8.277 1.00 83.12 108 ALA A C 1
ATOM 811 O O . ALA A 1 108 ? 16.661 -1.914 -8.719 1.00 83.12 108 ALA A O 1
ATOM 812 N N . ASN A 1 109 ? 14.613 -2.786 -8.485 1.00 85.56 109 ASN A N 1
ATOM 813 C CA . ASN A 1 109 ? 13.950 -1.799 -9.325 1.00 85.56 109 ASN A CA 1
ATOM 814 C C . ASN A 1 109 ? 13.573 -0.555 -8.508 1.00 85.56 109 ASN A C 1
ATOM 816 O O . ASN A 1 109 ? 12.434 -0.399 -8.062 1.00 85.56 109 ASN A O 1
ATOM 820 N N . LYS A 1 110 ? 14.557 0.317 -8.259 1.00 86.12 110 LYS A N 1
ATOM 821 C CA . LYS A 1 110 ? 14.333 1.572 -7.531 1.00 86.12 110 LYS A CA 1
ATOM 822 C C . LYS A 1 110 ? 13.470 2.546 -8.355 1.00 86.12 110 LYS A C 1
ATOM 824 O O . LYS A 1 110 ? 13.672 2.654 -9.566 1.00 86.12 110 LYS A O 1
ATOM 829 N N . PRO A 1 111 ? 12.555 3.305 -7.725 1.00 84.06 111 PRO A N 1
ATOM 830 C CA . PRO A 1 111 ? 11.756 4.298 -8.434 1.00 84.06 111 PRO A CA 1
ATOM 831 C C . PRO A 1 111 ? 12.628 5.437 -8.986 1.00 84.06 111 PRO A C 1
ATOM 833 O O . PRO A 1 111 ? 13.601 5.863 -8.356 1.00 84.06 111 PRO A O 1
ATOM 836 N N . ASP A 1 112 ? 12.248 5.952 -10.155 1.00 86.94 112 ASP A N 1
ATOM 837 C CA . ASP A 1 112 ? 12.808 7.177 -10.727 1.00 86.94 112 ASP A CA 1
ATOM 838 C C . ASP A 1 112 ? 12.116 8.401 -10.111 1.00 86.94 112 ASP A C 1
ATOM 840 O O . ASP A 1 112 ? 11.038 8.815 -10.535 1.00 86.94 112 ASP A O 1
ATOM 844 N N . VAL A 1 113 ? 12.718 8.947 -9.054 1.00 85.06 113 VAL A N 1
ATOM 845 C CA . VAL A 1 113 ? 12.146 10.069 -8.298 1.00 85.06 113 VAL A CA 1
ATOM 846 C C . VAL A 1 113 ? 12.058 11.336 -9.151 1.00 85.06 113 VAL A C 1
ATOM 848 O O . VAL A 1 113 ? 11.055 12.040 -9.057 1.00 85.06 113 VAL A O 1
ATOM 851 N N . ASP A 1 114 ? 13.048 11.602 -10.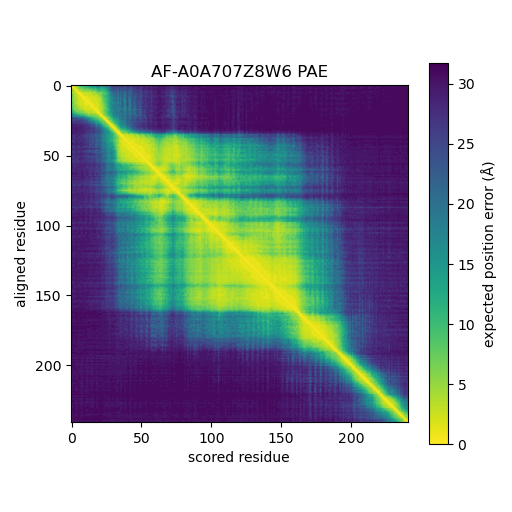004 1.00 86.44 114 ASP A N 1
ATOM 852 C CA . ASP A 1 114 ? 13.068 12.797 -10.856 1.00 86.44 114 ASP A CA 1
ATOM 853 C C . ASP A 1 114 ? 11.972 12.708 -11.927 1.00 86.44 114 ASP A C 1
ATOM 855 O O . ASP A 1 114 ? 11.225 13.665 -12.144 1.00 86.44 114 ASP A O 1
ATOM 859 N N . GLY A 1 115 ? 11.800 11.527 -12.530 1.00 88.19 115 GLY A N 1
ATOM 860 C CA . GLY A 1 115 ? 10.694 11.255 -13.448 1.00 88.19 115 GLY A CA 1
ATOM 861 C C . GLY A 1 115 ? 9.323 11.425 -12.785 1.00 88.19 115 GLY A C 1
ATOM 862 O O . GLY A 1 115 ? 8.441 12.083 -13.338 1.00 88.19 115 GLY A O 1
ATOM 863 N N . LEU A 1 116 ? 9.149 10.908 -11.563 1.00 88.88 116 LEU A N 1
ATOM 864 C CA . LEU A 1 116 ? 7.902 11.048 -10.799 1.00 88.88 116 LEU A CA 1
ATOM 865 C C . LEU A 1 116 ? 7.607 12.509 -10.411 1.00 88.88 116 LEU A C 1
ATOM 867 O O . LEU A 1 116 ? 6.456 12.946 -10.472 1.00 88.88 116 LEU A O 1
ATOM 871 N N . GLN A 1 117 ? 8.635 13.288 -10.064 1.00 88.62 117 GLN A N 1
ATOM 872 C CA . GLN A 1 117 ? 8.520 14.732 -9.826 1.00 88.62 117 GLN A CA 1
ATOM 873 C C . GLN A 1 117 ? 8.215 15.528 -11.098 1.00 88.62 117 GLN A C 1
ATOM 875 O O . GLN A 1 117 ? 7.697 16.636 -11.006 1.00 88.62 117 GLN A O 1
ATOM 880 N N . GLY A 1 118 ? 8.524 15.000 -12.281 1.00 91.69 118 GLY A N 1
ATOM 881 C CA . GLY A 1 118 ? 8.158 15.627 -13.550 1.00 91.69 118 GLY A CA 1
ATOM 882 C C . GLY A 1 118 ? 6.669 15.501 -13.877 1.00 91.69 118 GLY A C 1
ATOM 883 O O . GLY A 1 118 ? 6.107 16.394 -14.504 1.00 91.69 118 GLY A O 1
ATOM 884 N N . ILE A 1 119 ? 6.021 14.422 -13.423 1.00 95.12 119 ILE A N 1
ATOM 885 C CA . ILE A 1 119 ? 4.651 14.066 -13.834 1.00 95.12 119 ILE A CA 1
ATOM 886 C C . ILE A 1 119 ? 3.582 14.300 -12.757 1.00 95.12 119 ILE A C 1
ATOM 888 O O . ILE A 1 119 ? 2.399 14.196 -13.056 1.00 95.12 119 ILE A O 1
ATOM 892 N N . TYR A 1 120 ? 3.956 14.637 -11.515 1.00 92.00 120 TYR A N 1
ATOM 893 C CA . TYR A 1 120 ? 3.027 14.696 -10.366 1.00 92.00 120 TYR A CA 1
ATOM 894 C C . TYR A 1 120 ? 1.793 15.599 -10.541 1.00 92.00 120 TYR A C 1
ATOM 896 O O . TYR A 1 120 ? 0.812 15.428 -9.822 1.00 92.00 120 TYR A O 1
ATOM 904 N N . ASN A 1 121 ? 1.850 16.583 -11.444 1.00 94.25 121 ASN A N 1
ATOM 905 C CA . ASN A 1 121 ? 0.768 17.540 -11.686 1.00 94.25 121 ASN A CA 1
ATOM 906 C C . ASN A 1 121 ? 0.077 17.335 -13.050 1.00 94.25 121 ASN A C 1
ATOM 908 O O . ASN A 1 121 ? -0.630 18.225 -13.521 1.00 94.25 121 ASN A O 1
ATOM 912 N N . SER A 1 122 ? 0.303 16.194 -13.707 1.00 95.69 122 SER A N 1
ATOM 913 C CA . SER A 1 122 ? -0.239 15.877 -15.031 1.00 95.69 122 SER A CA 1
ATOM 914 C C . SER A 1 122 ? -0.918 14.510 -15.016 1.00 95.69 122 SER A C 1
ATOM 916 O O . SER A 1 122 ? -0.259 13.475 -14.950 1.00 95.69 122 SER A O 1
ATOM 918 N N . GLY A 1 123 ? -2.254 14.507 -15.080 1.00 95.12 123 GLY A N 1
ATOM 919 C CA . GLY A 1 123 ? -3.041 13.271 -15.106 1.00 95.12 123 GLY A CA 1
ATOM 920 C C . GLY A 1 123 ? -2.711 12.395 -16.316 1.00 95.12 123 GLY A C 1
ATOM 921 O O . GLY A 1 123 ? -2.477 11.203 -16.155 1.00 95.12 123 GLY A O 1
ATOM 922 N N . ASP A 1 124 ? -2.595 13.000 -17.500 1.00 96.75 124 ASP A N 1
ATOM 923 C CA . ASP A 1 124 ? -2.313 12.280 -18.748 1.00 96.75 124 ASP A CA 1
ATOM 924 C C . ASP A 1 124 ? -0.920 11.621 -18.738 1.00 96.75 124 ASP A C 1
ATOM 926 O O . ASP A 1 124 ? -0.757 10.476 -19.178 1.00 96.75 124 ASP A O 1
ATOM 930 N N . ASP A 1 125 ? 0.093 12.310 -18.199 1.00 95.25 125 ASP A N 1
ATOM 931 C CA . ASP A 1 125 ? 1.446 11.751 -18.087 1.00 95.25 125 ASP A CA 1
ATOM 932 C C . ASP A 1 125 ? 1.497 10.635 -17.035 1.00 95.25 125 ASP A C 1
ATOM 934 O O . ASP A 1 125 ? 2.119 9.592 -17.263 1.00 95.25 125 ASP A O 1
ATOM 938 N N . MET A 1 126 ? 0.795 10.805 -15.907 1.00 94.75 126 MET A N 1
ATOM 939 C CA . MET A 1 126 ? 0.652 9.761 -14.889 1.00 94.75 126 MET A CA 1
ATOM 940 C C . MET A 1 126 ? -0.058 8.519 -15.438 1.00 94.75 126 MET A C 1
ATOM 942 O O . MET A 1 126 ? 0.406 7.400 -15.205 1.00 94.75 126 MET A O 1
ATOM 946 N N . ASP A 1 127 ? -1.129 8.697 -16.212 1.00 95.56 127 ASP A N 1
ATOM 947 C CA . ASP A 1 127 ? -1.852 7.603 -16.860 1.00 95.56 127 ASP A CA 1
ATOM 948 C C . ASP A 1 127 ? -0.974 6.888 -17.887 1.00 95.56 127 ASP A C 1
ATOM 950 O O . ASP A 1 127 ? -0.980 5.655 -17.971 1.00 95.56 127 ASP A O 1
ATOM 954 N N . THR A 1 128 ? -0.175 7.634 -18.648 1.00 95.25 128 THR A N 1
ATOM 955 C CA . THR A 1 128 ? 0.759 7.070 -19.628 1.00 95.25 128 THR A CA 1
ATOM 956 C C . THR A 1 128 ? 1.824 6.211 -18.942 1.00 95.25 128 THR A C 1
ATOM 958 O O . THR A 1 128 ? 1.999 5.038 -19.287 1.00 95.25 128 THR A O 1
ATOM 961 N N . VAL A 1 129 ? 2.504 6.750 -17.925 1.00 93.88 129 VAL A N 1
ATOM 962 C CA . VAL A 1 129 ? 3.537 6.026 -17.162 1.00 93.88 129 VAL A CA 1
ATOM 963 C C . VAL A 1 129 ? 2.945 4.817 -16.431 1.00 93.88 129 VAL A C 1
ATOM 965 O O . VAL A 1 129 ? 3.529 3.727 -16.452 1.00 93.88 129 VAL A O 1
ATOM 968 N N . GLY A 1 130 ? 1.763 4.973 -15.832 1.00 93.12 130 GLY A N 1
ATOM 969 C CA . GLY A 1 130 ? 1.052 3.901 -15.142 1.00 93.12 130 GLY A CA 1
ATOM 970 C C . GLY A 1 130 ? 0.641 2.767 -16.082 1.00 93.12 130 GLY A C 1
ATOM 971 O O . GLY A 1 130 ? 0.882 1.593 -15.785 1.00 93.12 130 GLY A O 1
ATOM 972 N N . ASN A 1 131 ? 0.082 3.088 -17.253 1.00 95.31 131 ASN A N 1
ATOM 973 C CA . ASN A 1 131 ? -0.298 2.083 -18.247 1.00 95.31 131 ASN A CA 1
ATOM 974 C C . ASN A 1 131 ? 0.912 1.352 -18.834 1.00 95.31 131 ASN A C 1
ATOM 976 O O . ASN A 1 131 ? 0.848 0.131 -18.996 1.00 95.31 131 ASN A O 1
ATOM 980 N N . ASN A 1 132 ? 2.018 2.056 -19.080 1.00 94.19 132 ASN A N 1
ATOM 981 C CA . ASN A 1 132 ? 3.268 1.431 -19.515 1.00 94.19 132 ASN A CA 1
ATOM 982 C C . ASN A 1 132 ? 3.801 0.464 -18.451 1.00 94.19 132 ASN A C 1
ATOM 984 O O . ASN A 1 132 ? 4.118 -0.682 -18.763 1.00 94.19 132 ASN A O 1
ATOM 988 N N . SER A 1 133 ? 3.812 0.881 -17.182 1.00 91.88 133 SER A N 1
ATOM 989 C CA . SER A 1 133 ? 4.239 0.033 -16.061 1.00 91.88 133 SER A CA 1
ATOM 990 C C . SER A 1 133 ? 3.366 -1.219 -15.926 1.00 91.88 133 SER A C 1
ATOM 992 O O . SER A 1 133 ? 3.881 -2.324 -15.762 1.00 91.88 133 SER A O 1
ATOM 994 N N . LYS A 1 134 ? 2.042 -1.074 -16.077 1.00 93.19 134 LYS A N 1
ATOM 995 C CA . LYS A 1 134 ? 1.091 -2.197 -16.100 1.00 93.19 134 LYS A CA 1
ATOM 996 C C . LYS A 1 134 ? 1.362 -3.155 -17.265 1.00 93.19 134 LYS A C 1
ATOM 998 O O . LYS A 1 134 ? 1.332 -4.367 -17.069 1.00 93.19 134 LYS A O 1
ATOM 1003 N N . GLY A 1 135 ? 1.631 -2.628 -18.461 1.00 95.06 135 GLY A N 1
ATOM 1004 C CA . GLY A 1 135 ? 1.982 -3.431 -19.636 1.00 95.06 135 GLY A CA 1
ATOM 1005 C C . GLY A 1 135 ? 3.271 -4.230 -19.430 1.00 95.06 135 GLY A C 1
ATOM 1006 O O . GLY A 1 135 ? 3.302 -5.430 -19.701 1.00 95.06 135 GLY A O 1
ATOM 1007 N N . SER A 1 136 ? 4.300 -3.593 -18.869 1.00 93.62 136 SER A N 1
ATOM 1008 C CA . SER A 1 136 ? 5.564 -4.248 -18.520 1.00 93.62 136 SER A CA 1
ATOM 1009 C C . SER A 1 136 ? 5.375 -5.353 -17.479 1.00 93.62 136 SER A C 1
ATOM 1011 O O . SER A 1 136 ? 5.866 -6.458 -17.687 1.00 93.62 136 SER A O 1
ATOM 1013 N N . LEU A 1 137 ? 4.607 -5.103 -16.409 1.00 94.06 137 LEU A N 1
ATOM 1014 C CA . LEU A 1 137 ? 4.283 -6.118 -15.394 1.00 94.06 137 LEU A CA 1
ATOM 1015 C C . LEU A 1 137 ? 3.516 -7.302 -15.984 1.00 94.06 137 LEU A C 1
ATOM 1017 O O . LEU A 1 137 ? 3.783 -8.446 -15.626 1.00 94.06 137 LEU A O 1
ATOM 1021 N N . TRP A 1 138 ? 2.587 -7.049 -16.909 1.00 95.62 138 TRP A N 1
ATOM 1022 C CA . TRP A 1 138 ? 1.879 -8.117 -17.609 1.00 95.62 138 TRP A CA 1
ATOM 1023 C C . TRP A 1 138 ? 2.824 -8.954 -18.475 1.00 95.62 138 TRP A C 1
ATOM 1025 O O . TRP A 1 138 ? 2.752 -10.181 -18.445 1.00 95.62 138 TRP A O 1
ATOM 1035 N N . SER A 1 139 ? 3.730 -8.319 -19.223 1.00 96.12 139 SER A N 1
ATOM 1036 C CA . SER A 1 139 ? 4.713 -9.039 -20.039 1.00 96.12 139 SER A CA 1
ATOM 1037 C C . SER A 1 139 ? 5.676 -9.860 -19.177 1.00 96.12 139 SER A C 1
ATOM 1039 O O . SE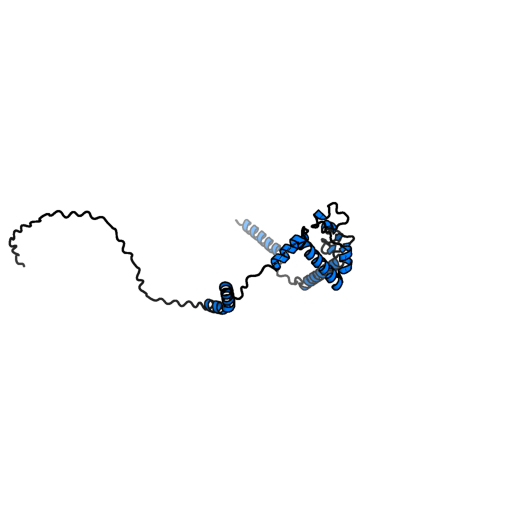R A 1 139 ? 5.972 -11.004 -19.512 1.00 96.12 139 SER A O 1
ATOM 1041 N N . ASP A 1 140 ? 6.148 -9.292 -18.069 1.00 95.38 140 ASP A N 1
ATOM 1042 C CA . ASP A 1 140 ? 7.046 -9.950 -17.120 1.00 95.38 140 ASP A CA 1
ATOM 1043 C C . ASP A 1 140 ? 6.373 -11.157 -16.447 1.00 95.38 140 ASP A C 1
ATOM 1045 O O . ASP A 1 140 ? 6.921 -12.258 -16.455 1.00 95.38 140 ASP A O 1
ATOM 1049 N N . ALA A 1 141 ? 5.129 -10.997 -15.988 1.00 95.88 141 ALA A N 1
ATOM 1050 C CA . ALA A 1 141 ? 4.315 -12.062 -15.401 1.00 95.88 141 ALA A CA 1
ATOM 1051 C C . ALA A 1 141 ? 4.097 -13.272 -16.325 1.00 95.88 141 ALA A C 1
ATOM 1053 O O . ALA A 1 141 ? 3.919 -14.389 -15.838 1.00 95.88 141 ALA A O 1
ATOM 1054 N N . ASN A 1 142 ? 4.090 -13.059 -17.644 1.00 94.56 142 ASN A N 1
ATOM 1055 C CA . ASN A 1 142 ? 3.926 -14.114 -18.648 1.00 94.56 142 ASN A CA 1
ATOM 1056 C C . ASN A 1 142 ? 5.262 -14.611 -19.232 1.00 94.56 142 ASN A C 1
ATOM 1058 O O . ASN A 1 142 ? 5.265 -15.433 -20.150 1.00 94.56 142 ASN A O 1
ATOM 1062 N N . SER A 1 143 ? 6.396 -14.119 -18.732 1.00 95.38 143 SER A N 1
ATOM 1063 C CA . SER A 1 143 ? 7.718 -14.561 -19.168 1.00 95.38 143 SER A CA 1
ATOM 1064 C C . SER A 1 143 ? 8.090 -15.928 -18.574 1.00 95.38 143 SER A C 1
ATOM 1066 O O . SER A 1 143 ? 7.469 -16.417 -17.631 1.00 95.38 143 SER A O 1
ATOM 1068 N N . ALA A 1 144 ? 9.128 -16.567 -19.124 1.00 94.75 144 ALA A N 1
ATOM 1069 C CA . ALA A 1 144 ? 9.599 -17.869 -18.641 1.00 94.75 144 ALA A CA 1
ATOM 1070 C C . ALA A 1 144 ? 10.229 -17.809 -17.236 1.00 94.75 144 ALA A C 1
ATOM 1072 O O . ALA A 1 144 ? 10.214 -18.807 -16.521 1.00 94.75 144 ALA A O 1
ATOM 1073 N N . ASN A 1 145 ? 10.789 -16.657 -16.855 1.00 93.62 145 ASN A N 1
ATOM 1074 C CA . ASN A 1 145 ? 11.422 -16.422 -15.558 1.00 93.62 145 ASN A CA 1
ATOM 1075 C C . ASN A 1 145 ? 10.975 -15.044 -15.041 1.00 93.62 145 ASN A C 1
ATOM 1077 O O . ASN A 1 145 ? 11.729 -14.081 -15.196 1.00 93.62 145 ASN A O 1
ATOM 1081 N N . PRO A 1 146 ? 9.752 -14.932 -14.491 1.00 94.06 146 PRO A N 1
ATOM 1082 C CA . PRO A 1 146 ? 9.220 -13.655 -14.031 1.00 94.06 146 PRO A CA 1
ATOM 1083 C C . PRO A 1 146 ? 10.043 -13.098 -12.867 1.00 94.06 146 PRO A C 1
ATOM 1085 O O . PRO A 1 146 ? 10.539 -13.856 -12.026 1.00 94.06 146 PRO A O 1
ATOM 1088 N N . SER A 1 147 ? 10.139 -11.771 -12.787 1.00 93.50 147 SER A N 1
ATOM 1089 C CA . SER A 1 147 ? 10.657 -11.091 -11.594 1.00 93.50 147 SER A CA 1
ATOM 1090 C C . SER A 1 147 ? 9.756 -11.335 -10.370 1.00 93.50 147 SER A C 1
ATOM 1092 O O . SER A 1 147 ? 8.630 -11.829 -10.502 1.00 93.50 147 SER A O 1
ATOM 1094 N N . ILE A 1 148 ? 10.203 -10.974 -9.161 1.00 92.88 148 ILE A N 1
ATOM 1095 C CA . ILE A 1 148 ? 9.366 -11.066 -7.950 1.00 92.88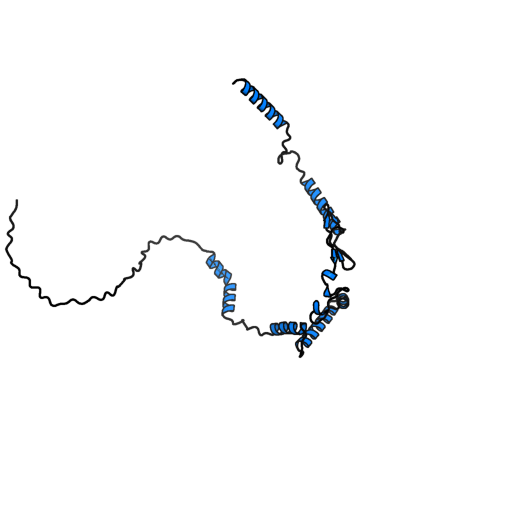 148 ILE A CA 1
ATOM 1096 C C . ILE A 1 148 ? 8.090 -10.234 -8.132 1.00 92.88 148 ILE A C 1
ATOM 1098 O O . ILE A 1 148 ? 6.990 -10.687 -7.801 1.00 92.88 148 ILE A O 1
ATOM 1102 N N . SER A 1 149 ? 8.228 -9.040 -8.703 1.00 91.56 149 SER A N 1
ATOM 1103 C CA . SER A 1 149 ? 7.120 -8.124 -8.976 1.00 91.56 149 SER A CA 1
ATOM 1104 C C . SER A 1 149 ? 6.154 -8.689 -10.024 1.00 91.56 149 SER A C 1
ATOM 1106 O O . SER A 1 149 ? 4.936 -8.642 -9.833 1.00 91.56 149 SER A O 1
ATOM 1108 N N . GLY A 1 150 ? 6.677 -9.292 -11.097 1.00 94.69 150 GLY A N 1
ATOM 1109 C CA . GLY A 1 150 ? 5.882 -9.971 -12.123 1.00 94.69 150 GLY A CA 1
ATOM 1110 C C . GLY A 1 150 ? 5.144 -11.197 -11.582 1.00 94.69 150 GLY A C 1
ATOM 1111 O O . GLY A 1 150 ? 3.957 -11.383 -11.854 1.00 94.69 150 GLY A O 1
ATOM 1112 N N . ALA A 1 151 ? 5.797 -12.003 -10.744 1.00 94.62 151 ALA A N 1
ATOM 1113 C CA . ALA A 1 151 ? 5.175 -13.148 -10.084 1.00 94.62 151 ALA A CA 1
ATOM 1114 C C . ALA A 1 151 ? 4.053 -12.715 -9.122 1.00 94.62 151 ALA A C 1
ATOM 1116 O O . ALA A 1 151 ? 2.970 -13.301 -9.132 1.00 94.62 151 ALA A O 1
ATOM 1117 N N . ALA A 1 152 ? 4.267 -11.654 -8.337 1.00 94.06 152 ALA A N 1
ATOM 1118 C CA . ALA A 1 152 ? 3.233 -11.081 -7.475 1.00 94.06 152 ALA A CA 1
ATOM 1119 C C . ALA A 1 152 ? 2.044 -10.548 -8.292 1.00 94.06 152 ALA A C 1
ATOM 1121 O O . ALA A 1 152 ? 0.888 -10.827 -7.963 1.00 94.06 152 ALA A O 1
ATOM 1122 N N . TYR A 1 153 ? 2.314 -9.846 -9.397 1.00 94.62 153 TYR A N 1
ATOM 1123 C CA . TYR A 1 153 ? 1.280 -9.394 -10.327 1.00 94.62 153 TYR A CA 1
ATOM 1124 C C . TYR A 1 153 ? 0.490 -10.572 -10.915 1.00 94.62 153 TYR A C 1
ATOM 1126 O O . TYR A 1 153 ? -0.740 -10.522 -10.965 1.00 94.62 153 TYR A O 1
ATOM 1134 N N . LYS A 1 154 ? 1.168 -11.669 -11.280 1.00 95.19 154 LYS A N 1
ATOM 1135 C CA . LYS A 1 154 ? 0.522 -12.891 -11.770 1.00 95.19 154 LYS A CA 1
ATOM 1136 C C . LYS A 1 154 ? -0.439 -13.497 -10.750 1.00 95.19 154 LYS A C 1
ATOM 1138 O O . LYS A 1 154 ? -1.544 -13.869 -11.126 1.00 95.19 154 LYS A O 1
ATOM 1143 N N . VAL A 1 155 ? -0.068 -13.550 -9.470 1.00 94.88 155 VAL A N 1
ATOM 1144 C CA . VAL A 1 155 ? -0.958 -14.056 -8.408 1.00 94.88 155 VAL A CA 1
ATOM 1145 C C . VAL A 1 155 ? -2.242 -13.229 -8.325 1.00 94.88 155 VAL A C 1
ATOM 1147 O O . VAL A 1 155 ? -3.332 -13.795 -8.235 1.00 94.88 155 VAL A O 1
ATOM 1150 N N . LEU A 1 156 ? -2.134 -11.900 -8.394 1.00 94.12 156 LEU A N 1
ATOM 1151 C CA . LEU A 1 156 ? -3.300 -11.011 -8.394 1.00 94.12 156 LEU A CA 1
ATOM 1152 C C . LEU A 1 156 ? -4.158 -11.199 -9.651 1.00 94.12 156 LEU A C 1
ATOM 1154 O O . LEU A 1 156 ? -5.385 -11.256 -9.558 1.00 94.12 156 LEU A O 1
ATOM 1158 N N . LEU A 1 157 ? -3.521 -11.335 -10.815 1.00 92.50 157 LEU A N 1
ATOM 1159 C CA . LEU A 1 157 ? -4.198 -11.572 -12.087 1.00 92.50 157 LEU A CA 1
ATOM 1160 C C . LEU A 1 157 ? -4.949 -12.909 -12.084 1.00 92.50 157 LEU A C 1
ATOM 1162 O O . LEU A 1 157 ? -6.123 -12.956 -12.444 1.00 92.50 157 LEU A O 1
ATOM 1166 N N . ASP A 1 158 ? -4.308 -13.981 -11.624 1.00 92.69 158 ASP A N 1
ATOM 1167 C CA . ASP A 1 158 ? -4.906 -15.313 -11.531 1.00 92.69 158 ASP A CA 1
ATOM 1168 C C . ASP A 1 158 ? -6.049 -15.331 -10.503 1.00 92.69 158 ASP A C 1
ATOM 1170 O O . ASP A 1 158 ? -7.092 -15.936 -10.748 1.00 92.69 158 ASP A O 1
ATOM 1174 N N . ALA A 1 159 ? -5.913 -14.612 -9.382 1.00 90.50 159 ALA A N 1
ATOM 1175 C CA . ALA A 1 159 ? -6.989 -14.446 -8.405 1.00 90.50 159 ALA A CA 1
ATOM 1176 C C . ALA A 1 159 ? -8.187 -13.669 -8.976 1.00 90.50 159 ALA A C 1
ATOM 1178 O O . ALA A 1 159 ? -9.333 -14.028 -8.705 1.00 90.50 159 ALA A O 1
ATOM 1179 N N . SER A 1 160 ? -7.936 -12.634 -9.783 1.00 89.19 160 SER A N 1
ATOM 1180 C CA . SER A 1 160 ? -8.980 -11.867 -10.472 1.00 89.19 160 SER A CA 1
ATOM 1181 C C . SER A 1 160 ? -9.686 -12.693 -11.549 1.00 89.19 160 SER A C 1
ATOM 1183 O O . SER A 1 160 ? -10.904 -12.608 -11.692 1.00 89.19 160 SER A O 1
ATOM 1185 N N . ASN A 1 161 ? -8.928 -13.504 -12.288 1.00 87.25 161 ASN A N 1
ATOM 1186 C CA . ASN A 1 161 ? -9.439 -14.367 -13.354 1.00 87.25 161 ASN A CA 1
ATOM 1187 C C . ASN A 1 161 ? -10.035 -15.676 -12.832 1.00 87.25 161 ASN A C 1
ATOM 1189 O O . ASN A 1 161 ? -10.612 -16.445 -13.603 1.00 87.25 161 ASN A O 1
ATOM 1193 N N . ARG A 1 162 ? -9.905 -15.954 -11.531 1.00 84.81 162 ARG A N 1
ATOM 1194 C CA . ARG A 1 162 ? -10.511 -17.125 -10.915 1.00 84.81 162 ARG A CA 1
ATOM 1195 C C . ARG A 1 162 ? -12.019 -17.044 -11.104 1.00 84.81 162 ARG A C 1
ATOM 1197 O O . ARG A 1 162 ? -12.667 -16.114 -10.624 1.00 84.81 162 ARG A O 1
ATOM 1204 N N . SER A 1 163 ? -12.577 -18.052 -11.771 1.00 80.31 163 SER A N 1
ATOM 1205 C CA . SER A 1 163 ? -14.020 -18.202 -11.917 1.00 80.31 163 SER A CA 1
ATOM 1206 C C . SER A 1 163 ? -14.665 -18.156 -10.534 1.00 80.31 163 SER A C 1
ATOM 1208 O O . SER A 1 163 ? -14.428 -19.034 -9.696 1.00 80.31 163 SER A O 1
ATOM 1210 N N . ARG A 1 164 ? -15.461 -17.119 -10.281 1.00 80.06 164 ARG A N 1
ATOM 1211 C CA . ARG A 1 164 ? -16.350 -17.100 -9.126 1.00 80.06 164 ARG A CA 1
ATOM 1212 C C . ARG A 1 164 ? -17.482 -18.087 -9.415 1.00 80.06 164 ARG A C 1
ATOM 1214 O O . ARG A 1 164 ? -18.026 -18.029 -10.518 1.00 80.06 164 ARG A O 1
ATOM 1221 N N . PRO A 1 165 ? -17.824 -18.994 -8.484 1.00 78.25 165 PRO A N 1
ATOM 1222 C CA . PRO A 1 165 ? -19.048 -19.767 -8.612 1.00 78.25 165 PRO A CA 1
ATOM 1223 C C . PRO A 1 165 ? -20.219 -18.801 -8.801 1.00 78.25 165 PRO A C 1
ATOM 1225 O O . PRO A 1 165 ? -20.298 -17.781 -8.113 1.00 78.25 165 PRO A O 1
ATOM 1228 N N . ASP A 1 166 ? -21.091 -19.089 -9.761 1.00 81.50 166 ASP A N 1
ATOM 1229 C CA . ASP A 1 166 ? -22.319 -18.324 -9.919 1.00 81.50 166 ASP A CA 1
ATOM 1230 C C . ASP A 1 166 ? -23.267 -18.667 -8.763 1.00 81.50 166 ASP A C 1
ATOM 1232 O O . ASP A 1 166 ? -23.875 -19.735 -8.733 1.00 81.50 166 ASP A O 1
ATOM 1236 N N . PHE A 1 167 ? -23.371 -17.758 -7.793 1.00 83.31 167 PHE A N 1
ATOM 1237 C CA . PHE A 1 167 ? -24.266 -17.901 -6.644 1.00 83.31 167 PHE A CA 1
ATOM 1238 C C . PHE A 1 167 ? -25.675 -17.348 -6.902 1.00 83.31 167 PHE A C 1
ATOM 1240 O O . PHE A 1 167 ? -26.465 -17.237 -5.965 1.00 83.31 167 PHE A O 1
ATOM 1247 N N . SER A 1 168 ? -26.019 -16.984 -8.143 1.00 83.75 168 SER A N 1
ATOM 1248 C CA . SER A 1 168 ? -27.347 -16.438 -8.463 1.00 83.75 168 SER A CA 1
ATOM 1249 C C . SER A 1 168 ? -28.466 -17.445 -8.164 1.00 83.75 168 SER A C 1
ATOM 1251 O O . SER A 1 168 ? -29.556 -17.062 -7.744 1.00 83.75 168 SER A O 1
ATOM 1253 N N . ASN A 1 169 ? -28.171 -18.742 -8.306 1.00 87.75 169 ASN A N 1
ATOM 1254 C CA . ASN A 1 169 ? -29.096 -19.844 -8.032 1.00 87.75 169 ASN A CA 1
ATOM 1255 C C . ASN A 1 169 ? -28.720 -20.655 -6.779 1.00 87.75 169 ASN A C 1
ATOM 1257 O O . ASN A 1 169 ? -29.211 -21.769 -6.613 1.00 87.75 169 ASN A O 1
ATOM 1261 N N . ASP A 1 170 ? -27.845 -20.134 -5.911 1.00 91.81 170 ASP A N 1
ATOM 1262 C CA . ASP A 1 170 ? -27.439 -20.838 -4.692 1.00 91.81 170 ASP A CA 1
ATOM 1263 C C . ASP A 1 170 ? -28.589 -20.844 -3.663 1.00 91.81 170 ASP A C 1
ATOM 1265 O O . ASP A 1 170 ? -29.002 -19.772 -3.205 1.00 91.81 170 ASP A O 1
ATOM 1269 N N . PRO A 1 171 ? -29.133 -22.017 -3.281 1.00 90.56 171 PRO A N 1
ATOM 1270 C CA . PRO A 1 171 ? -30.293 -22.084 -2.394 1.00 90.56 171 PRO A CA 1
ATOM 1271 C C . PRO A 1 171 ? -30.031 -21.521 -0.992 1.00 90.56 171 PRO A C 1
ATOM 1273 O O . PRO A 1 171 ? -30.938 -20.958 -0.382 1.00 90.56 171 PRO A O 1
ATOM 1276 N N . VAL A 1 172 ? -28.803 -21.652 -0.480 1.00 91.31 172 VAL A N 1
ATOM 1277 C CA . VAL A 1 172 ? -28.429 -21.216 0.874 1.00 91.31 172 VAL A CA 1
ATOM 1278 C C . VAL A 1 172 ? -28.253 -19.701 0.910 1.00 91.31 172 VAL A C 1
ATOM 1280 O O . VAL A 1 172 ? -28.754 -19.035 1.820 1.00 91.31 172 VAL A O 1
ATOM 1283 N N . LEU A 1 173 ? -27.590 -19.135 -0.099 1.00 91.19 173 LEU A N 1
ATOM 1284 C CA . LEU A 1 173 ? -27.420 -17.695 -0.227 1.00 91.19 173 LEU A CA 1
ATOM 1285 C C . LEU A 1 173 ? -28.757 -17.011 -0.513 1.00 91.19 173 LEU A C 1
ATOM 1287 O O . LEU A 1 173 ? -29.035 -15.969 0.073 1.00 91.19 173 LEU A O 1
ATOM 1291 N N . ASN A 1 174 ? -29.597 -17.593 -1.371 1.00 92.69 174 ASN A N 1
ATOM 1292 C CA . ASN A 1 174 ? -30.921 -17.045 -1.666 1.00 92.69 174 ASN A CA 1
ATOM 1293 C C . ASN A 1 174 ? -31.842 -17.096 -0.444 1.00 92.69 174 ASN A C 1
ATOM 1295 O O . ASN A 1 174 ? -32.546 -16.123 -0.189 1.00 92.69 174 ASN A O 1
ATOM 1299 N N . LEU A 1 175 ? -31.784 -18.165 0.358 1.00 92.19 175 LEU A N 1
ATOM 1300 C CA . LEU A 1 175 ? -32.481 -18.209 1.644 1.00 92.19 175 LEU A CA 1
ATOM 1301 C C . LEU A 1 175 ? -31.966 -17.120 2.591 1.00 92.19 175 LEU A C 1
ATOM 1303 O O . LEU A 1 175 ? -32.762 -16.410 3.188 1.00 92.19 175 LEU A O 1
ATOM 1307 N N . SER A 1 176 ? -30.647 -16.948 2.687 1.00 91.19 176 SER A N 1
ATOM 1308 C CA . SER A 1 176 ? -30.041 -15.926 3.549 1.00 91.19 176 SER A CA 1
ATOM 1309 C C . SER A 1 176 ? -30.450 -14.509 3.131 1.00 91.19 176 SER A C 1
ATOM 1311 O O . SER A 1 176 ? -30.832 -13.711 3.980 1.00 91.19 176 SER A O 1
ATOM 1313 N N . LYS A 1 177 ? -30.419 -14.200 1.825 1.00 90.94 177 LYS A N 1
ATOM 1314 C CA . LYS A 1 177 ? -30.898 -12.923 1.268 1.00 90.94 177 LYS A CA 1
ATOM 1315 C C . LYS A 1 177 ? -32.368 -12.693 1.589 1.00 90.94 177 LYS A C 1
ATOM 1317 O O . LYS A 1 177 ? -32.708 -11.626 2.078 1.00 90.94 177 LYS A O 1
ATOM 1322 N N . LYS A 1 178 ? -33.204 -13.712 1.385 1.00 90.75 178 LYS A N 1
ATOM 1323 C CA . LYS A 1 178 ? -34.626 -13.645 1.711 1.00 90.75 178 LYS A CA 1
ATOM 1324 C C . LYS A 1 178 ? -34.857 -13.375 3.199 1.00 90.75 178 LYS A C 1
ATOM 1326 O O . LYS A 1 178 ? -35.643 -12.507 3.530 1.00 90.75 178 LYS A O 1
ATOM 1331 N N . THR A 1 179 ? -34.127 -14.037 4.097 1.00 87.50 179 THR A N 1
ATOM 1332 C CA . THR A 1 179 ? -34.196 -13.752 5.541 1.00 87.50 179 THR A CA 1
ATOM 1333 C C . THR A 1 179 ? -33.812 -12.306 5.864 1.00 87.50 179 THR A C 1
ATOM 1335 O O . THR A 1 179 ? -34.418 -11.707 6.745 1.00 87.50 179 THR A O 1
ATOM 1338 N N . TYR A 1 180 ? -32.817 -11.745 5.166 1.00 87.50 180 TYR A N 1
ATOM 1339 C CA . TYR A 1 180 ? -32.440 -10.335 5.302 1.00 87.50 180 TYR A CA 1
ATOM 1340 C C . TYR A 1 180 ? -33.533 -9.381 4.797 1.00 87.50 180 TYR A C 1
ATOM 1342 O O . TYR A 1 180 ? -33.809 -8.379 5.447 1.00 87.50 180 TYR A O 1
ATOM 1350 N N . GLU A 1 181 ? -34.153 -9.685 3.657 1.00 90.62 181 GLU A N 1
ATOM 1351 C CA . GLU A 1 181 ? -35.275 -8.915 3.096 1.00 90.62 181 GLU A CA 1
ATOM 1352 C C . GLU A 1 181 ? -36.526 -8.999 3.983 1.00 90.62 181 GLU A C 1
ATOM 1354 O O . GLU A 1 181 ? -37.227 -8.008 4.163 1.00 90.62 181 GLU A O 1
ATOM 1359 N N . ASP A 1 182 ? -36.755 -10.157 4.600 1.00 89.88 182 ASP A N 1
ATOM 1360 C CA . ASP A 1 182 ? -37.868 -10.427 5.510 1.00 89.88 182 ASP A CA 1
ATOM 1361 C C . ASP A 1 182 ? -37.548 -10.021 6.971 1.00 89.88 182 ASP A C 1
ATOM 1363 O O . ASP A 1 182 ? -38.287 -10.383 7.888 1.00 89.88 182 ASP A O 1
ATOM 1367 N N . MET A 1 183 ? -36.462 -9.274 7.236 1.00 82.38 183 MET A N 1
ATOM 1368 C CA . MET A 1 183 ? -36.071 -8.898 8.607 1.00 82.38 183 MET A CA 1
ATOM 1369 C C . MET A 1 183 ? -37.140 -8.096 9.349 1.00 82.38 183 MET A C 1
ATOM 1371 O O . MET A 1 183 ? -37.271 -8.269 10.559 1.00 82.38 183 MET A O 1
ATOM 1375 N N . ASP A 1 184 ? -37.917 -7.274 8.646 1.00 81.06 184 ASP A N 1
ATOM 1376 C CA . ASP A 1 184 ? -39.010 -6.507 9.250 1.00 81.06 184 ASP A CA 1
ATOM 1377 C C . ASP A 1 184 ? -40.154 -7.431 9.707 1.00 81.06 184 ASP A C 1
ATOM 1379 O O . ASP A 1 184 ? -40.683 -7.260 10.800 1.00 81.06 184 ASP A O 1
ATOM 1383 N N . LEU A 1 185 ? -40.462 -8.493 8.948 1.00 79.12 185 LEU A N 1
ATOM 1384 C CA . LEU A 1 185 ? -41.447 -9.514 9.343 1.00 79.12 185 LEU A CA 1
ATOM 1385 C C . LEU A 1 185 ? -40.986 -10.311 10.567 1.00 79.12 185 LEU A C 1
ATOM 1387 O O . LEU A 1 185 ? -41.787 -10.705 11.415 1.00 79.12 185 LEU A O 1
ATOM 1391 N N . ILE A 1 186 ? -39.681 -10.567 10.652 1.00 69.94 186 ILE A N 1
ATOM 1392 C CA . ILE A 1 186 ? -39.071 -11.217 11.809 1.00 69.94 186 ILE A CA 1
ATOM 1393 C C . ILE A 1 186 ? -39.138 -10.271 13.017 1.00 69.94 186 ILE A C 1
ATOM 1395 O O . ILE A 1 186 ? -39.517 -10.705 14.102 1.00 69.94 186 ILE A O 1
ATOM 1399 N N . ALA A 1 187 ? -38.819 -8.987 12.837 1.00 75.25 187 ALA A N 1
ATOM 1400 C CA . ALA A 1 187 ? -38.856 -7.978 13.893 1.00 75.25 187 ALA A CA 1
ATOM 1401 C C . ALA A 1 187 ? -40.275 -7.747 14.442 1.00 75.25 187 ALA A C 1
ATOM 1403 O O . ALA A 1 187 ? -40.443 -7.700 15.663 1.00 75.25 187 ALA A O 1
ATOM 1404 N N . ASP A 1 188 ? -41.287 -7.703 13.573 1.00 73.56 188 ASP A N 1
ATOM 1405 C CA . ASP A 1 188 ? -42.699 -7.598 13.959 1.00 73.56 188 ASP A CA 1
ATOM 1406 C C . ASP A 1 188 ? -43.127 -8.763 14.869 1.00 73.56 188 ASP A C 1
ATOM 1408 O O . ASP A 1 188 ? -43.831 -8.565 15.859 1.00 73.56 188 ASP A O 1
ATOM 1412 N N . GLY A 1 189 ? -42.635 -9.980 14.605 1.00 67.25 189 GLY A N 1
ATOM 1413 C CA . GLY A 1 189 ? -42.916 -11.162 15.427 1.00 67.25 189 GLY A CA 1
ATOM 1414 C C . GLY A 1 189 ? -42.258 -11.164 16.815 1.00 67.25 189 GLY A C 1
ATOM 1415 O O . GLY A 1 189 ? -42.724 -11.874 17.705 1.00 67.25 189 GLY A O 1
ATOM 1416 N N . PHE A 1 190 ? -41.193 -10.382 17.024 1.00 65.31 190 PHE A N 1
ATOM 1417 C CA . PHE A 1 190 ? -40.485 -10.285 18.311 1.00 65.31 190 PHE A CA 1
ATOM 1418 C C . PHE A 1 190 ? -40.826 -9.014 19.108 1.00 65.31 190 PHE A C 1
ATOM 1420 O O . PHE A 1 190 ? -40.527 -8.956 20.303 1.00 65.31 190 PHE A O 1
ATOM 1427 N N . GLY A 1 191 ? -41.449 -8.011 18.479 1.00 61.84 191 GLY A N 1
ATOM 1428 C CA . GLY A 1 191 ? -41.806 -6.731 19.103 1.00 61.84 191 GLY A CA 1
ATOM 1429 C C . GLY A 1 191 ? -43.037 -6.787 20.014 1.00 61.84 191 GLY A C 1
ATOM 1430 O O . GLY A 1 191 ? -43.077 -6.084 21.022 1.00 61.84 191 GLY A O 1
ATOM 1431 N N . ASP A 1 192 ? -43.994 -7.670 19.717 1.00 61.72 192 ASP A N 1
ATOM 1432 C CA . ASP A 1 192 ? -45.289 -7.769 20.410 1.00 61.72 192 ASP A CA 1
ATOM 1433 C C . ASP A 1 192 ? -45.351 -8.941 21.408 1.00 61.72 192 ASP A C 1
ATOM 1435 O O . ASP A 1 192 ? -46.319 -9.702 21.487 1.00 61.72 192 ASP A O 1
ATOM 1439 N N . CYS A 1 193 ? -44.314 -9.092 22.237 1.00 60.69 193 CYS A N 1
ATOM 1440 C CA . CYS A 1 193 ? -44.393 -9.978 23.400 1.00 60.69 193 CYS A CA 1
ATOM 1441 C C . CYS A 1 193 ? -45.352 -9.385 24.454 1.00 60.69 193 CYS A C 1
ATOM 1443 O O . CYS A 1 193 ? -44.910 -8.796 25.441 1.00 60.69 193 CYS A O 1
ATOM 1445 N N . SER A 1 194 ? -46.667 -9.544 24.281 1.00 66.44 194 SER A N 1
ATOM 1446 C CA . SER A 1 194 ? -47.618 -9.360 25.384 1.00 66.44 194 SER A CA 1
ATOM 1447 C C . SER A 1 194 ? -47.677 -10.646 26.216 1.00 66.44 194 SER A C 1
ATOM 1449 O O . SER A 1 194 ? -47.951 -11.733 25.709 1.00 66.44 194 SER A O 1
ATOM 1451 N N . ALA A 1 195 ? -47.336 -10.543 27.501 1.00 60.91 195 ALA A N 1
ATOM 1452 C CA . ALA A 1 195 ? -47.416 -11.656 28.437 1.00 60.91 195 ALA A CA 1
ATOM 1453 C C . ALA A 1 195 ? -48.789 -11.636 29.111 1.00 60.91 195 ALA A C 1
ATOM 1455 O O . ALA A 1 195 ? -49.048 -10.806 29.983 1.00 60.91 195 ALA A O 1
ATOM 1456 N N . GLU A 1 196 ? -49.669 -12.550 28.711 1.00 66.44 196 GLU A N 1
ATOM 1457 C CA . GLU A 1 196 ? -50.943 -12.768 29.388 1.00 66.44 196 GLU A CA 1
ATOM 1458 C C . GLU A 1 196 ? -50.810 -13.953 30.354 1.00 66.44 196 GLU A C 1
ATOM 1460 O O . GLU A 1 196 ? -50.573 -15.095 29.956 1.00 66.44 196 GLU A O 1
ATOM 1465 N N . THR A 1 197 ? -50.917 -13.686 31.657 1.00 57.31 197 THR A N 1
ATOM 1466 C CA . THR A 1 197 ? -50.797 -14.720 32.692 1.00 57.31 197 THR A CA 1
ATOM 1467 C C . THR A 1 197 ? -52.136 -15.429 32.872 1.00 57.31 197 THR A C 1
ATOM 1469 O O . THR A 1 197 ? -52.934 -15.073 33.738 1.00 57.31 197 THR A O 1
ATOM 1472 N N . THR A 1 198 ? -52.405 -16.451 32.062 1.00 65.19 198 THR A N 1
ATOM 1473 C CA . THR A 1 198 ? -53.591 -17.299 32.236 1.00 65.19 198 THR A CA 1
ATOM 1474 C C . THR A 1 198 ? -53.268 -18.462 33.178 1.00 65.19 198 THR A C 1
ATOM 1476 O O . THR A 1 198 ? -52.526 -19.380 32.827 1.00 65.19 198 THR A O 1
ATOM 1479 N N . ILE A 1 199 ? -53.826 -18.452 34.392 1.00 60.12 199 ILE A N 1
ATOM 1480 C CA . ILE A 1 199 ? -53.733 -19.598 35.310 1.00 60.12 199 ILE A CA 1
ATOM 1481 C C . ILE A 1 199 ? -54.792 -20.620 34.892 1.00 60.12 199 ILE A C 1
ATOM 1483 O O . ILE A 1 199 ? -55.944 -20.549 35.312 1.00 60.12 199 ILE A O 1
ATOM 1487 N N . ASN A 1 200 ? -54.397 -21.568 34.045 1.00 68.12 200 ASN A N 1
ATOM 1488 C CA . ASN A 1 200 ? -55.239 -22.698 33.666 1.00 68.12 200 ASN A CA 1
ATOM 1489 C C . ASN A 1 200 ? -54.961 -23.885 34.591 1.00 68.12 200 ASN A C 1
ATOM 1491 O O . ASN A 1 200 ? -53.832 -24.370 34.688 1.00 68.12 200 ASN A O 1
ATOM 1495 N N . GLN A 1 201 ? -55.998 -24.357 35.279 1.00 62.12 201 GLN A N 1
ATOM 1496 C CA . GLN A 1 201 ? -55.916 -25.506 36.172 1.00 62.12 201 GLN A CA 1
ATOM 1497 C C . GLN A 1 201 ? -55.917 -26.794 35.335 1.00 62.12 201 GLN A C 1
ATOM 1499 O O . GLN A 1 201 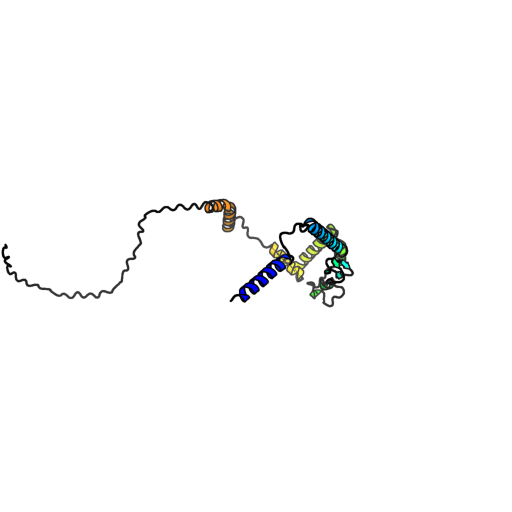? -56.959 -27.393 35.092 1.00 62.12 201 GLN A O 1
ATOM 1504 N N . ASN A 1 202 ? -54.741 -27.199 34.854 1.00 64.19 202 ASN A N 1
ATOM 1505 C CA . ASN A 1 202 ? -54.579 -28.412 34.055 1.00 64.19 202 ASN A CA 1
ATOM 1506 C C . ASN A 1 202 ? -54.044 -29.568 34.905 1.00 64.19 202 ASN A C 1
ATOM 1508 O O . ASN A 1 202 ? -53.154 -29.401 35.739 1.00 64.19 202 ASN A O 1
ATOM 1512 N N . THR A 1 203 ? -54.572 -30.767 34.668 1.00 68.12 203 THR A N 1
ATOM 1513 C CA . THR A 1 203 ? -54.062 -32.007 35.256 1.00 68.12 203 THR A CA 1
ATOM 1514 C C . THR A 1 203 ? -52.898 -32.506 34.405 1.00 68.12 203 THR A C 1
ATOM 1516 O O . THR A 1 203 ? -53.075 -32.852 33.238 1.00 68.12 203 THR A O 1
ATOM 1519 N N . ILE A 1 204 ? -51.690 -32.520 34.966 1.00 62.53 204 ILE A N 1
ATOM 1520 C CA . ILE A 1 204 ? -50.510 -33.048 34.278 1.00 62.53 204 ILE A CA 1
ATOM 1521 C C . ILE A 1 204 ? -50.534 -34.570 34.444 1.00 62.53 204 ILE A C 1
ATOM 1523 O O . ILE A 1 204 ? -50.273 -35.076 35.534 1.00 62.53 204 ILE A O 1
ATOM 1527 N N . ASN A 1 205 ? -50.854 -35.309 33.380 1.00 64.69 205 ASN A N 1
ATOM 1528 C CA . ASN A 1 205 ? -50.670 -36.761 33.362 1.00 64.69 205 ASN A CA 1
ATOM 1529 C C . ASN A 1 205 ? -49.170 -37.058 33.262 1.00 64.69 205 ASN A C 1
ATOM 1531 O O . ASN A 1 205 ? -48.610 -37.165 32.172 1.00 64.69 205 ASN A O 1
ATOM 1535 N N . ALA A 1 206 ? -48.502 -37.133 34.411 1.00 67.75 206 ALA A N 1
ATOM 1536 C CA . ALA A 1 206 ? -47.121 -37.577 34.484 1.00 67.75 206 ALA A CA 1
ATOM 1537 C C . ALA A 1 206 ? -47.063 -39.074 34.153 1.00 67.75 206 ALA A C 1
ATOM 1539 O O . ALA A 1 206 ? -47.723 -39.888 34.801 1.00 67.75 206 ALA A O 1
ATOM 1540 N N . HIS A 1 207 ? -46.273 -39.444 33.145 1.00 63.81 207 HIS A N 1
ATOM 1541 C CA . HIS A 1 207 ? -46.008 -40.848 32.868 1.00 63.81 207 HIS A CA 1
ATOM 1542 C C . HIS A 1 207 ? -45.107 -41.400 33.977 1.00 63.81 207 HIS A C 1
ATOM 1544 O O . HIS A 1 207 ? -43.919 -41.087 34.035 1.00 63.81 207 HIS A O 1
ATOM 1550 N N . VAL A 1 208 ? -45.695 -42.180 34.883 1.00 72.38 208 VAL A N 1
ATOM 1551 C CA . VAL A 1 208 ? -44.955 -42.966 35.872 1.00 72.38 208 VAL A CA 1
ATOM 1552 C C . VAL A 1 208 ? -44.431 -44.210 35.147 1.00 72.38 208 VAL A C 1
ATOM 1554 O O . VAL A 1 208 ? -45.254 -45.006 34.693 1.00 72.38 208 VAL A O 1
ATOM 1557 N N . PRO A 1 209 ? -43.106 -44.378 34.979 1.00 67.69 209 PRO A N 1
ATOM 1558 C CA . PRO A 1 209 ? -42.559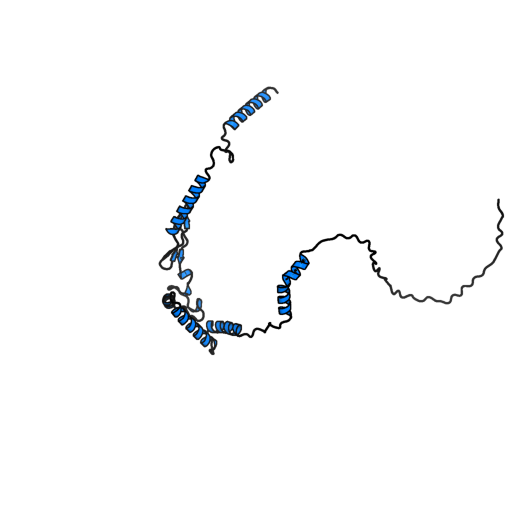 -45.532 34.278 1.00 67.69 209 PRO A CA 1
ATOM 1559 C C . PRO A 1 209 ? -42.843 -46.811 35.064 1.00 67.69 209 PRO A C 1
ATOM 1561 O O . PRO A 1 209 ? -42.588 -46.879 36.269 1.00 67.69 209 PRO A O 1
ATOM 1564 N N . GLU A 1 210 ? -43.335 -47.834 34.376 1.00 70.50 210 GLU A N 1
ATOM 1565 C CA . GLU A 1 210 ? -43.495 -49.165 34.946 1.00 70.50 210 GLU A CA 1
ATOM 1566 C C . GLU A 1 210 ? -42.145 -49.892 34.884 1.00 70.50 210 GLU A C 1
ATOM 1568 O O . GLU A 1 210 ? -41.636 -50.232 33.816 1.00 70.50 210 GLU A O 1
ATOM 1573 N N . TYR A 1 211 ? -41.503 -50.053 36.042 1.00 70.56 211 TYR A N 1
ATOM 1574 C CA . TYR A 1 211 ? -40.210 -50.724 36.145 1.00 70.56 211 TYR A CA 1
ATOM 1575 C C . TYR A 1 211 ? -40.405 -52.230 36.313 1.00 70.56 211 TYR A C 1
ATOM 1577 O O . TYR A 1 211 ? -40.549 -52.723 37.433 1.00 70.56 211 TYR A O 1
ATOM 1585 N N . GLU A 1 212 ? -40.342 -52.975 35.215 1.00 73.44 212 GLU A N 1
ATOM 1586 C CA . GLU A 1 212 ? -40.308 -54.434 35.277 1.00 73.44 212 GLU A CA 1
ATOM 1587 C C . GLU A 1 212 ? -38.902 -54.952 35.607 1.00 73.44 212 GLU A C 1
ATOM 1589 O O . GLU A 1 212 ? -37.886 -54.486 35.083 1.00 73.44 212 GLU A O 1
ATOM 1594 N N . ARG A 1 213 ? -38.827 -55.955 36.488 1.00 64.31 213 ARG A N 1
ATOM 1595 C CA . ARG A 1 213 ? -37.594 -56.700 36.764 1.00 64.31 213 ARG A CA 1
ATOM 1596 C C . ARG A 1 213 ? -37.800 -58.151 36.370 1.00 64.31 213 ARG A C 1
ATOM 1598 O O . ARG A 1 213 ? -38.613 -58.847 36.967 1.00 64.31 213 ARG A O 1
ATOM 1605 N N . CYS A 1 214 ? -36.997 -58.628 35.424 1.00 65.94 214 CYS A N 1
ATOM 1606 C CA . CYS A 1 214 ? -36.906 -60.048 35.105 1.00 65.94 214 CYS A CA 1
ATOM 1607 C C . CYS A 1 214 ? -36.195 -60.782 36.251 1.00 65.94 214 CYS A C 1
ATOM 1609 O O . CYS A 1 214 ? -34.977 -60.965 36.229 1.00 65.94 214 CYS A O 1
ATOM 1611 N N . GLN A 1 215 ? -36.938 -61.180 37.282 1.00 68.06 215 GLN A N 1
ATOM 1612 C CA . GLN A 1 215 ? -36.441 -62.157 38.243 1.00 68.06 215 GLN A CA 1
ATOM 1613 C C . GLN A 1 215 ? -36.676 -63.555 37.687 1.00 68.06 215 GLN A C 1
ATOM 1615 O O . GLN A 1 215 ? -37.780 -63.920 37.293 1.00 68.06 215 GLN A O 1
ATOM 1620 N N . ARG A 1 216 ? -35.605 -64.346 37.648 1.00 55.06 216 ARG A N 1
ATOM 1621 C CA . ARG A 1 216 ? -35.662 -65.748 37.246 1.00 55.06 216 ARG A CA 1
ATOM 1622 C C . ARG A 1 216 ? -36.314 -66.528 38.388 1.00 55.06 216 ARG A C 1
ATOM 1624 O O . ARG A 1 216 ? -35.636 -66.894 39.346 1.00 55.06 216 ARG A O 1
ATOM 1631 N N . VAL A 1 217 ? -37.631 -66.707 38.318 1.00 66.88 217 VAL A N 1
ATOM 1632 C CA . VAL A 1 217 ? -38.376 -67.512 39.290 1.00 66.88 217 VAL A CA 1
ATOM 1633 C C . VAL A 1 217 ? -38.010 -68.971 39.040 1.00 66.88 217 VAL A C 1
ATOM 1635 O O . VAL A 1 217 ? -38.187 -69.480 37.934 1.00 66.88 217 VAL A O 1
ATOM 1638 N N . VAL A 1 218 ? -37.407 -69.620 40.034 1.00 65.50 218 VAL A N 1
ATOM 1639 C CA . VAL A 1 218 ? -37.150 -71.060 39.983 1.00 65.50 218 VAL A CA 1
ATOM 1640 C C . VAL A 1 218 ? -38.461 -71.733 40.357 1.00 65.50 218 VAL A C 1
ATOM 1642 O O . VAL A 1 218 ? -38.957 -71.511 41.460 1.00 65.50 218 VAL A O 1
ATOM 1645 N N . ASP A 1 219 ? -39.035 -72.485 39.425 1.00 61.69 219 ASP A N 1
ATOM 1646 C CA . ASP A 1 219 ? -40.276 -73.211 39.654 1.00 61.69 219 ASP A CA 1
ATOM 1647 C C . ASP A 1 219 ? -40.068 -74.257 40.761 1.00 61.69 219 ASP A C 1
ATOM 1649 O O . ASP A 1 219 ? -39.194 -75.120 40.658 1.00 61.69 219 ASP A O 1
ATOM 1653 N N . GLN A 1 220 ? -40.819 -74.115 41.855 1.00 61.72 220 GLN A N 1
ATOM 1654 C CA . GLN A 1 220 ? -40.833 -75.046 42.985 1.00 61.72 220 GLN A CA 1
ATOM 1655 C C . GLN A 1 220 ? -42.161 -75.803 43.061 1.00 61.72 220 GLN A C 1
ATOM 1657 O O . GLN A 1 220 ? -42.538 -76.252 44.144 1.00 61.72 220 GLN A O 1
ATOM 1662 N N . SER A 1 221 ? -42.890 -75.946 41.949 1.00 63.62 221 SER A N 1
ATOM 1663 C CA . SER A 1 221 ? -44.053 -76.827 41.894 1.00 63.62 221 SER A CA 1
ATOM 1664 C C . SER A 1 221 ? -43.616 -78.287 42.094 1.00 63.62 221 SER A C 1
ATOM 1666 O O . SER A 1 221 ? -43.357 -79.026 41.147 1.00 63.62 221 SER A O 1
ATOM 1668 N N . ALA A 1 222 ? -43.478 -78.693 43.352 1.00 61.53 222 ALA A N 1
ATOM 1669 C CA . ALA A 1 222 ? -43.539 -80.081 43.765 1.00 61.53 222 ALA A CA 1
ATOM 1670 C C . ALA A 1 222 ? -45.005 -80.401 44.084 1.00 61.53 222 ALA A C 1
ATOM 1672 O O . ALA A 1 222 ? -45.664 -79.633 44.791 1.00 61.53 222 ALA A O 1
ATOM 1673 N N . ASP A 1 223 ? -45.506 -81.521 43.563 1.00 61.16 223 ASP A N 1
ATOM 1674 C CA . ASP A 1 223 ? -46.847 -82.029 43.854 1.00 61.16 223 ASP A CA 1
ATOM 1675 C C . ASP A 1 223 ? -46.933 -82.442 45.332 1.00 61.16 223 ASP A C 1
ATOM 1677 O O . ASP A 1 223 ? -46.585 -83.560 45.712 1.00 61.16 223 ASP A O 1
ATOM 1681 N N . CYS A 1 224 ? -47.361 -81.520 46.192 1.00 63.56 224 CYS A N 1
ATOM 1682 C CA . CYS A 1 224 ? -47.724 -81.815 47.574 1.00 63.56 224 CYS A CA 1
ATOM 1683 C C . CYS A 1 224 ? -49.248 -81.901 47.677 1.00 63.56 224 CYS A C 1
ATOM 1685 O O . CYS A 1 224 ? -49.950 -80.905 47.501 1.00 63.56 224 CYS A O 1
ATOM 1687 N N . GLU A 1 225 ? -49.759 -83.091 47.988 1.00 62.62 225 GLU A N 1
ATOM 1688 C CA . GLU A 1 225 ? -51.182 -83.317 48.230 1.00 62.62 225 GLU A CA 1
ATOM 1689 C C . GLU A 1 225 ? -51.538 -82.841 49.648 1.00 62.62 225 GLU A C 1
ATOM 1691 O O . GLU A 1 225 ? -51.113 -83.416 50.652 1.00 62.62 225 GLU A O 1
ATOM 1696 N N . VAL A 1 226 ? -52.276 -81.733 49.737 1.00 59.31 226 VAL A N 1
ATOM 1697 C CA . VAL A 1 226 ? -52.737 -81.163 51.008 1.00 59.31 226 VAL A CA 1
ATOM 1698 C C . VAL A 1 226 ? -54.100 -81.765 51.343 1.00 59.31 226 VAL A C 1
ATOM 1700 O O . VAL A 1 226 ? -55.110 -81.392 50.751 1.00 59.31 226 VAL A O 1
ATOM 1703 N N . VAL A 1 227 ? -54.135 -82.695 52.300 1.00 66.69 227 VAL A N 1
ATOM 1704 C CA . VAL A 1 227 ? -55.380 -83.297 52.804 1.00 66.69 227 VAL A CA 1
ATOM 1705 C C . VAL A 1 227 ? -55.817 -82.564 54.071 1.00 66.69 227 VAL A C 1
ATOM 1707 O O . VAL A 1 227 ? -55.041 -82.434 55.016 1.00 66.69 227 VAL A O 1
ATOM 1710 N N . HIS A 1 228 ? -57.055 -82.070 54.090 1.00 59.47 228 HIS A N 1
ATOM 1711 C CA . HIS A 1 228 ? -57.667 -81.444 55.262 1.00 59.47 228 HIS A CA 1
ATOM 1712 C C . HIS A 1 228 ? -58.769 -82.347 55.822 1.00 59.47 228 HIS A C 1
ATOM 1714 O O . HIS A 1 228 ? -59.803 -82.524 55.180 1.00 59.47 228 HIS A O 1
ATOM 1720 N N . ASP A 1 229 ? -58.564 -82.863 57.033 1.00 59.62 229 ASP A N 1
ATOM 1721 C CA . ASP A 1 229 ? -59.624 -83.479 57.831 1.00 59.62 229 ASP A CA 1
ATOM 1722 C C . ASP A 1 229 ? -60.318 -82.410 58.681 1.00 59.62 229 ASP A C 1
ATOM 1724 O O . ASP A 1 229 ? -59.669 -81.637 59.391 1.00 59.62 229 ASP A O 1
ATOM 1728 N N . TYR A 1 230 ? -61.649 -82.371 58.620 1.00 67.81 230 TYR A N 1
ATOM 1729 C CA . TYR A 1 230 ? -62.472 -81.467 59.419 1.00 67.81 230 TYR A CA 1
ATOM 1730 C C . TYR A 1 230 ? -63.363 -82.265 60.371 1.00 67.81 230 TYR A C 1
ATOM 1732 O O . TYR A 1 230 ? -64.097 -83.149 59.936 1.00 67.81 230 TYR A O 1
ATOM 1740 N N . ASP A 1 231 ? -63.352 -81.893 61.653 1.00 56.75 231 ASP A N 1
ATOM 1741 C CA . ASP A 1 231 ? -64.309 -82.372 62.652 1.00 56.75 231 ASP A CA 1
ATOM 1742 C C . ASP A 1 231 ? -65.292 -81.241 62.997 1.00 56.75 231 ASP A C 1
ATOM 1744 O O . ASP A 1 231 ? -64.902 -80.153 63.434 1.00 56.75 231 ASP A O 1
ATOM 1748 N N . ALA A 1 232 ? -66.578 -81.472 62.737 1.00 60.50 232 ALA A N 1
ATOM 1749 C CA . ALA A 1 232 ? -67.639 -80.486 62.895 1.00 60.50 232 ALA A CA 1
ATOM 1750 C C . ALA A 1 232 ? -68.398 -80.737 64.203 1.00 60.50 232 ALA A C 1
ATOM 1752 O O . ALA A 1 232 ? -69.387 -81.470 64.236 1.00 60.50 232 ALA A O 1
ATOM 1753 N N . SER A 1 233 ? -67.971 -80.088 65.289 1.00 61.94 233 SER A N 1
ATOM 1754 C CA . SER A 1 233 ? -68.767 -80.038 66.522 1.00 61.94 233 SER A CA 1
ATOM 1755 C C . SER A 1 233 ? -69.684 -78.807 66.550 1.00 61.94 233 SER A C 1
ATOM 1757 O O . SER A 1 233 ? -69.336 -77.724 66.078 1.00 61.94 233 SER A O 1
ATOM 1759 N N . VAL A 1 234 ? -70.899 -78.982 67.080 1.00 63.53 234 VAL A N 1
ATOM 1760 C CA . VAL A 1 234 ? -71.946 -77.949 67.106 1.00 63.53 234 VAL A CA 1
ATOM 1761 C C . VAL A 1 234 ? -71.706 -76.978 68.264 1.00 63.53 234 VAL A C 1
ATOM 1763 O O . VAL A 1 234 ? -71.904 -77.330 69.428 1.00 63.53 234 VAL A O 1
ATOM 1766 N N . VAL A 1 235 ? -71.341 -75.733 67.949 1.00 60.31 235 VAL A N 1
ATOM 1767 C CA . VAL A 1 235 ? -71.281 -74.631 68.922 1.00 60.31 235 VAL A CA 1
ATOM 1768 C C . VAL A 1 235 ? -72.708 -74.151 69.213 1.00 60.31 235 VAL A C 1
ATOM 1770 O O . VAL A 1 235 ? -73.376 -73.601 68.340 1.00 60.31 235 VAL A O 1
ATOM 1773 N N . LYS A 1 236 ? -73.202 -74.372 70.438 1.00 61.72 236 LYS A N 1
ATOM 1774 C CA . LYS A 1 236 ? -74.480 -73.812 70.911 1.00 61.72 236 LYS A CA 1
ATOM 1775 C C . LYS A 1 236 ? -74.249 -72.414 71.488 1.00 61.72 236 LYS A C 1
ATOM 1777 O O . LYS A 1 236 ? -73.458 -72.263 72.416 1.00 61.72 236 LYS A O 1
ATOM 1782 N N . HIS A 1 237 ? -74.955 -71.415 70.963 1.00 59.50 237 HIS A N 1
ATOM 1783 C CA . HIS A 1 237 ? -75.001 -70.071 71.541 1.00 59.50 237 HIS A CA 1
ATOM 1784 C C . HIS A 1 237 ? -75.889 -70.045 72.794 1.00 59.50 237 HIS A C 1
ATOM 1786 O O . HIS A 1 237 ? -76.921 -70.712 72.840 1.00 59.50 237 HIS A O 1
ATOM 1792 N N . TYR A 1 238 ? -75.461 -69.291 73.808 1.00 51.41 238 TYR A N 1
ATOM 1793 C CA . TYR A 1 238 ? -76.217 -69.036 75.034 1.00 51.41 238 TYR A CA 1
ATOM 1794 C C . TYR A 1 238 ? -77.000 -67.725 74.864 1.00 51.41 238 TYR A C 1
ATOM 1796 O O . TYR A 1 238 ? -76.401 -66.700 74.533 1.00 51.41 238 TYR A O 1
ATOM 1804 N N . ASP A 1 239 ? -78.322 -67.786 75.039 1.00 56.25 239 ASP A N 1
ATOM 1805 C CA . ASP A 1 239 ? -79.239 -66.644 74.954 1.00 56.25 239 ASP A CA 1
ATOM 1806 C C . ASP A 1 239 ? -79.000 -65.628 76.089 1.00 56.25 239 ASP A C 1
ATOM 1808 O O . ASP A 1 239 ? -78.613 -65.995 77.202 1.00 56.25 239 ASP A O 1
ATOM 1812 N N . GLY A 1 240 ? -79.218 -64.345 75.774 1.00 47.03 240 GLY A N 1
ATOM 1813 C CA . GLY A 1 240 ? -78.984 -63.179 76.641 1.00 47.03 240 GLY A CA 1
ATOM 1814 C C . GLY A 1 240 ? -79.804 -63.142 77.940 1.00 47.03 240 GLY A C 1
ATOM 1815 O O . GLY A 1 240 ? -80.686 -63.973 78.173 1.00 47.03 240 GLY A O 1
ATOM 1816 N N . PRO A 1 241 ? -79.488 -62.182 78.824 1.00 43.56 241 PRO A N 1
ATOM 1817 C CA . PRO A 1 241 ? -80.185 -60.885 78.812 1.00 43.56 241 PRO A CA 1
ATOM 1818 C C . PRO A 1 241 ? -79.277 -59.668 78.595 1.00 43.56 241 PRO A C 1
ATOM 1820 O O . PRO A 1 241 ? -78.113 -59.695 79.055 1.00 43.56 241 PRO A O 1
#

pLDDT: mean 78.02, std 14.33, range [36.69, 96.75]

Radius of gyration: 51.15 Å; Cα contacts (8 Å, |Δi|>4): 124; chains: 1; bounding box: 105×123×109 Å

Solvent-accessible surface area (backbone atoms only — not comparable to full-atom values): 15324 Å² total; per-residue (Å²): 130,69,66,62,59,54,50,53,48,53,53,51,53,51,51,56,53,50,61,73,70,50,81,75,82,55,92,83,75,58,106,56,74,80,50,61,66,56,55,49,52,51,52,50,50,49,53,50,49,32,51,52,26,35,69,77,25,52,65,46,78,55,96,60,29,40,40,32,44,27,80,54,97,79,31,37,35,58,95,73,33,70,70,44,49,48,46,75,78,40,44,74,80,29,98,80,51,88,65,62,53,59,77,70,21,73,83,43,60,66,82,61,62,69,62,50,68,71,31,76,89,36,70,69,54,43,50,50,54,50,51,51,52,52,52,51,38,53,54,32,37,71,42,99,78,44,47,66,64,11,47,53,48,39,53,54,50,51,62,68,67,47,82,71,80,80,58,90,79,34,68,69,58,50,50,53,50,49,53,62,72,42,41,64,65,54,47,59,72,66,69,69,78,75,87,78,89,75,88,72,94,72,84,79,85,72,84,75,81,82,83,83,74,94,70,86,78,77,86,76,89,66,95,72,88,85,82,84,89,83,84,89,76,86,85,80,84,81,81,84,134

Organism: Salmonella typhimurium (NCBI:txid90371)

Sequence (241 aa):
MRSHNYFMRAVASLLTVTMSVLPIHSYANGSQDPDITAVGKEAQAFGQNLSNSFKSSSGTVQNGTISMPTLKDGQFQMNGGSQINVNDLFPGTSGTNNKPDSYYFPDANKPDVDGLQGIYNSGDDMDTVGNNSKGSLWSDANSANPSISGAAYKVLLDA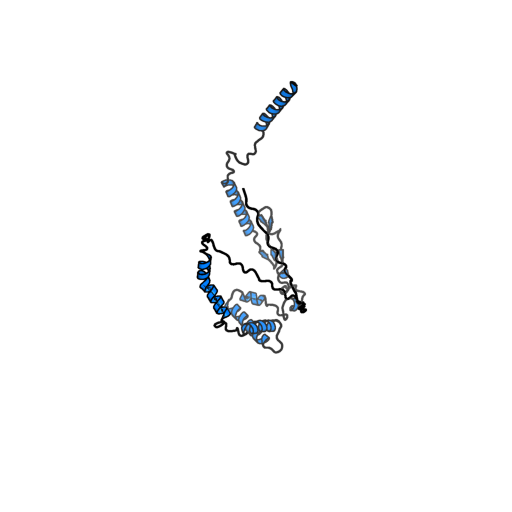SNRSRPDFSNDPVLNLSKKTYEDMDLIADGFGDCSAETTINQNTINAHVPEYERCQRVVDQSADCEVVHDYDASVVKHYDGP

Foldseek 3Di:
DPVVVVVVVVVVVVVVVVVVVPPPPPPPDDPPPPPVVVVVVVVVVLVVQQVVLCVVQPFDQDPQKTFHWDQDPSGTDRPPGDIDGNCVVVVLPDPPNPDQLCVPDFVSDDDPPVQCVVPVVPPVSVVVVVVVVVVVLCVLLPDPHHGPSSVVVVVVVCVVVPDDPPCVVPPVVVVVVVCVVCVVVVVVVVVPPDDDDDPDPDDDPDDDDDDDDPDPDDDPPDDDDDDDDDDDDDDDDDDDD

Mean predicted aligned error: 20.85 Å

Secondary structure (DSSP, 8-state):
--HHHHHHHHHHHHHHHHHHHS----TT--SS---HHHHHHHHHHHHHHHHHHHHHT--EEETTEEE--EEETTEEEGGGSPEEEHHHHSGGG-TT--S-GGGTSGGG----HHHHHHHTT-HHHHHHHHHHHHHHHHHHHTSSS--HHHHHHHHHHHHHHS-----TT-HHHHHHHHHHHTHHHHHHHHH-------------------------PPP----------------PPPPP-